Protein AF-A0A397SUX9-F1 (afdb_monomer_lite)

Secondary structure (DSSP, 8-state):
-------HHHHHHHHHHHS-HHHHHHHHHHHHHHHHHHHHHHHHHHHTS-HHHHGGGGHHHHHHHHHHHHHHHH--HHHHHHHHHHHTHHHHHHHHHHHHHHHHHHH-GGGTT--SS---HHHHHHHHHHHHHHHHHHHHHHHHHHHHHHTTSS-SSPPPSS---HHHHHHHHHHHTHHHHHHHHHHHHHHHHHHHHHHHHHHHHHT---GGGHHHHHHHHHHHHHHHHHHHHHHHHHTT-HHHHHHHHHHHHHHHHHHHHHHHHHHHTTT--HHHHHHH-HHHHHHHHHHHHHHHHHHHHHHHHHHHHHTTTS-HHHHHHHSPPPTTT--TTTTTSSTT------

Radius of gyration: 22.68 Å; chains: 1; bounding box: 61×55×62 Å

Organism: NCBI:txid658196

Structure (mmCIF, N/CA/C/O backbone):
data_AF-A0A397SUX9-F1
#
_entry.id   AF-A0A397SUX9-F1
#
loop_
_atom_site.group_PDB
_atom_site.id
_atom_site.type_symbol
_atom_site.label_atom_id
_atom_site.label_alt_id
_atom_site.label_comp_id
_atom_site.label_asym_id
_atom_site.label_entity_id
_atom_site.label_seq_id
_atom_site.pdbx_PDB_ins_code
_atom_site.Cartn_x
_atom_site.Cartn_y
_atom_site.Cartn_z
_atom_site.occupancy
_atom_site.B_iso_or_equiv
_atom_site.auth_seq_id
_atom_site.auth_comp_id
_atom_site.auth_asym_id
_atom_site.auth_atom_id
_atom_site.pdbx_PDB_model_num
ATOM 1 N N . MET A 1 1 ? -22.118 34.298 20.327 1.00 35.84 1 MET A N 1
ATOM 2 C CA . MET A 1 1 ? -21.961 33.208 19.342 1.00 35.84 1 MET A CA 1
ATOM 3 C C . MET A 1 1 ? -21.107 33.748 18.214 1.00 35.84 1 MET A C 1
ATOM 5 O O . MET A 1 1 ? -21.634 34.363 17.296 1.00 35.84 1 MET A O 1
ATOM 9 N N . GLU A 1 2 ? -19.789 33.632 18.345 1.00 35.25 2 GLU A N 1
ATOM 10 C CA . GLU A 1 2 ? -18.873 33.953 17.250 1.00 35.25 2 GLU A CA 1
ATOM 11 C C . GLU A 1 2 ? -18.998 32.867 16.181 1.00 35.25 2 GLU A C 1
ATOM 13 O O . GLU A 1 2 ? -18.925 31.678 16.489 1.00 35.25 2 GLU A O 1
ATOM 18 N N . LYS A 1 3 ? -19.224 33.283 14.932 1.00 40.09 3 LYS A N 1
ATOM 19 C CA . LYS A 1 3 ? -19.007 32.434 13.761 1.00 40.09 3 LYS A CA 1
ATOM 20 C C . LYS A 1 3 ? -17.517 32.107 13.734 1.00 40.09 3 LYS A C 1
ATOM 22 O O . LYS A 1 3 ? -16.714 32.957 13.356 1.00 40.09 3 LYS A O 1
ATOM 27 N N . GLU A 1 4 ? -17.152 30.905 14.165 1.00 46.59 4 GLU A N 1
ATOM 28 C CA . GLU A 1 4 ? -15.834 30.349 13.884 1.00 46.59 4 GLU A CA 1
ATOM 29 C C . GLU A 1 4 ? -15.676 30.366 12.358 1.00 46.59 4 GLU A C 1
ATOM 31 O O . GLU A 1 4 ? -16.455 29.755 11.630 1.00 46.59 4 GLU A O 1
ATOM 36 N N . ASN A 1 5 ? -14.744 31.176 11.858 1.00 44.12 5 ASN A N 1
ATOM 37 C CA . ASN A 1 5 ? -14.409 31.189 10.442 1.00 44.12 5 ASN A CA 1
ATOM 38 C C . ASN A 1 5 ? -13.932 29.778 10.072 1.00 44.12 5 ASN A C 1
ATOM 40 O O . ASN A 1 5 ? -12.825 29.389 10.459 1.00 44.12 5 ASN A O 1
ATOM 44 N N . ASP A 1 6 ? -14.743 29.053 9.296 1.00 53.47 6 ASP A N 1
ATOM 45 C CA . ASP A 1 6 ? -14.470 27.749 8.665 1.00 53.47 6 ASP A CA 1
ATOM 46 C C . ASP A 1 6 ? -13.355 27.839 7.596 1.00 53.47 6 ASP A C 1
ATOM 48 O O . ASP A 1 6 ? -13.426 27.282 6.503 1.00 53.47 6 ASP A O 1
ATOM 52 N N . SER A 1 7 ? -12.299 28.597 7.877 1.00 64.50 7 SER A N 1
ATOM 53 C CA . SER A 1 7 ? -11.089 28.636 7.071 1.00 64.50 7 SER A CA 1
ATOM 54 C C . SER A 1 7 ? -10.284 27.363 7.329 1.00 64.50 7 SER A C 1
ATOM 56 O O . SER A 1 7 ? -10.051 26.986 8.479 1.00 64.50 7 SER A O 1
ATOM 58 N N . PHE A 1 8 ? -9.773 26.734 6.268 1.00 56.31 8 PHE A N 1
ATOM 59 C CA . PHE A 1 8 ? -8.837 25.604 6.353 1.00 56.31 8 PHE A CA 1
ATOM 60 C C . PHE A 1 8 ? -7.666 25.887 7.315 1.00 56.31 8 PHE A C 1
ATOM 62 O O . PHE A 1 8 ? -7.200 25.006 8.036 1.00 56.31 8 PHE A O 1
ATOM 69 N N . GLN A 1 9 ? -7.242 27.151 7.396 1.00 66.75 9 GLN A N 1
ATOM 70 C CA . GLN A 1 9 ? -6.183 27.610 8.288 1.00 66.75 9 GLN A CA 1
ATOM 71 C C . GLN A 1 9 ? -6.599 27.587 9.770 1.00 66.75 9 GLN A C 1
ATOM 73 O O . GLN A 1 9 ? -5.777 27.272 10.629 1.00 66.75 9 GLN A O 1
ATOM 78 N N . SER A 1 10 ? -7.869 27.877 10.073 1.00 59.84 10 SER A N 1
ATOM 79 C CA . SER A 1 10 ? -8.455 27.763 11.419 1.00 59.84 10 SER A CA 1
ATOM 80 C C . SER A 1 10 ? -8.500 26.301 11.872 1.00 59.84 10 SER A C 1
ATOM 82 O O . SER A 1 10 ? -7.994 25.957 12.943 1.00 59.84 10 SER A O 1
ATOM 84 N N . ILE A 1 11 ? -8.990 25.417 10.997 1.00 65.62 11 ILE A N 1
ATOM 85 C CA . ILE A 1 11 ? -9.083 23.971 11.244 1.00 65.62 11 ILE A CA 1
ATOM 86 C C . ILE A 1 11 ? -7.690 23.373 11.471 1.00 65.62 11 ILE A C 1
ATOM 88 O O . ILE A 1 11 ? -7.470 22.662 12.454 1.00 65.62 11 ILE A O 1
ATOM 92 N N . PHE A 1 12 ? -6.721 23.708 10.613 1.00 64.56 12 PHE A N 1
ATOM 93 C CA . PHE A 1 12 ? -5.348 23.223 10.746 1.00 64.56 12 PHE A CA 1
ATOM 94 C C . PHE A 1 12 ? -4.681 23.731 12.028 1.00 64.56 12 PHE A C 1
ATOM 96 O O . PHE A 1 12 ? -4.015 22.964 12.722 1.00 64.56 12 PHE A O 1
ATOM 103 N N . ARG A 1 13 ? -4.889 25.003 12.395 1.00 69.00 13 ARG A N 1
ATOM 104 C CA . ARG A 1 13 ? -4.342 25.586 13.629 1.00 69.00 13 ARG A CA 1
ATOM 105 C C . ARG A 1 13 ? -4.954 24.943 14.878 1.00 69.00 13 ARG A C 1
ATOM 107 O O . ARG A 1 13 ? -4.223 24.645 15.820 1.00 69.00 13 ARG A O 1
ATOM 114 N N . SER A 1 14 ? -6.258 24.667 14.868 1.00 69.56 14 SER A N 1
ATOM 115 C CA . SER A 1 14 ? -6.950 23.946 15.943 1.00 69.56 14 SER A CA 1
ATOM 116 C C . SER A 1 14 ? -6.428 22.511 16.091 1.00 69.56 14 SER A C 1
ATOM 118 O O . SER A 1 14 ? -6.065 22.099 17.193 1.00 69.56 14 SER A O 1
ATOM 120 N N . TYR A 1 15 ? -6.279 21.775 14.984 1.00 69.69 15 TYR A N 1
ATOM 121 C CA . TYR A 1 15 ? -5.701 20.427 14.986 1.00 69.69 15 TYR A CA 1
ATOM 122 C C . TYR A 1 15 ? -4.240 20.422 15.464 1.00 69.69 15 TYR A C 1
ATOM 124 O O . TYR A 1 15 ? -3.879 19.665 16.364 1.00 69.69 15 TYR A O 1
ATOM 132 N N . HIS A 1 16 ? -3.409 21.326 14.937 1.00 75.44 16 HIS A N 1
ATOM 133 C CA . HIS A 1 16 ? -2.002 21.463 15.314 1.00 75.44 16 HIS A CA 1
ATOM 134 C C . HIS A 1 16 ? -1.825 21.783 16.807 1.00 75.44 16 HIS A C 1
ATOM 136 O O . HIS A 1 16 ? -0.871 21.327 17.436 1.00 75.44 16 HIS A O 1
ATOM 142 N N . ASN A 1 17 ? -2.737 22.546 17.407 1.00 74.25 17 ASN A N 1
ATOM 143 C CA . ASN A 1 17 ? -2.676 22.854 18.834 1.00 74.25 17 ASN A CA 1
ATOM 144 C C . ASN A 1 17 ? -3.090 21.673 19.729 1.00 74.25 17 ASN A C 1
ATOM 146 O O . ASN A 1 17 ? -2.695 21.651 20.892 1.00 74.25 17 ASN A O 1
ATOM 150 N N . ARG A 1 18 ? -3.828 20.685 19.201 1.00 76.12 18 ARG A N 1
ATOM 151 C CA . ARG A 1 18 ? -4.273 19.489 19.942 1.00 76.12 18 ARG A CA 1
ATOM 152 C C . ARG A 1 18 ? -3.245 18.356 19.975 1.00 76.12 18 ARG A C 1
ATOM 154 O O . ARG A 1 18 ? -3.245 17.583 20.926 1.00 76.12 18 ARG A O 1
ATOM 161 N N . ILE A 1 19 ? -2.390 18.244 18.960 1.00 80.75 19 ILE A N 1
ATOM 162 C CA . ILE A 1 19 ? -1.431 17.136 18.831 1.00 80.75 19 ILE A CA 1
ATOM 163 C C . ILE A 1 19 ? -0.140 17.362 19.635 1.00 80.75 19 ILE A C 1
ATOM 165 O O . ILE A 1 19 ? 0.359 18.486 19.773 1.00 80.75 19 ILE A O 1
ATOM 169 N N . SER A 1 20 ? 0.430 16.273 20.153 1.00 84.50 20 SER A N 1
ATOM 170 C CA . SER A 1 20 ? 1.686 16.280 20.908 1.00 84.50 20 SER A CA 1
ATOM 171 C C . SER A 1 20 ? 2.888 16.658 20.035 1.00 84.50 20 SER A C 1
ATOM 173 O O . SER A 1 20 ? 2.852 16.602 18.806 1.00 84.50 20 SER A O 1
ATOM 175 N N . ILE A 1 21 ? 4.008 17.021 20.669 1.00 86.94 21 ILE A N 1
ATOM 176 C CA . ILE A 1 21 ? 5.250 17.378 19.959 1.00 86.94 21 ILE A CA 1
ATOM 177 C C . ILE A 1 21 ? 5.733 16.231 19.054 1.00 86.94 21 ILE A C 1
ATOM 179 O O . ILE A 1 21 ? 6.185 16.479 17.941 1.00 86.94 21 ILE A O 1
ATOM 183 N N . ILE A 1 22 ? 5.602 14.979 19.501 1.00 86.56 22 ILE A N 1
ATOM 184 C CA . ILE A 1 22 ? 6.015 13.802 18.720 1.00 86.56 22 ILE A CA 1
ATOM 185 C C . ILE A 1 22 ? 5.134 13.652 17.474 1.00 86.56 22 ILE A C 1
ATOM 187 O O . ILE A 1 22 ? 5.644 13.402 16.386 1.00 86.56 22 ILE A O 1
ATOM 191 N N . GLU A 1 23 ? 3.826 13.867 17.607 1.00 87.00 23 GLU A N 1
ATOM 192 C CA . GLU A 1 23 ? 2.893 13.829 16.477 1.00 87.00 23 GLU A CA 1
ATOM 193 C C . GLU A 1 23 ? 3.129 14.974 15.492 1.00 87.00 23 GLU A C 1
ATOM 195 O O . GLU A 1 23 ? 3.010 14.766 14.289 1.00 87.00 23 GLU A O 1
ATOM 200 N N . LYS A 1 24 ? 3.530 16.160 15.971 1.00 89.38 24 LYS A N 1
ATOM 201 C CA . LYS A 1 24 ? 3.949 17.271 15.101 1.00 89.38 24 LYS A CA 1
ATOM 202 C C . LYS A 1 24 ? 5.164 16.888 14.272 1.00 89.38 24 LYS A C 1
ATOM 204 O O . LYS A 1 24 ? 5.148 17.074 13.062 1.00 89.38 24 LYS A O 1
ATOM 209 N N . ILE A 1 25 ? 6.194 16.327 14.909 1.00 90.81 25 ILE A N 1
ATOM 210 C CA . ILE A 1 25 ? 7.395 15.846 14.213 1.00 90.81 25 ILE A CA 1
ATOM 211 C C . ILE A 1 25 ? 7.009 14.806 13.154 1.00 90.81 25 ILE A C 1
ATOM 213 O O . ILE A 1 25 ? 7.478 14.893 12.021 1.00 90.81 25 ILE A O 1
ATOM 217 N N . PHE A 1 26 ? 6.113 13.872 13.490 1.00 92.19 26 PHE A N 1
ATOM 218 C CA . PHE A 1 26 ? 5.627 12.873 12.539 1.00 92.19 26 PHE A CA 1
ATOM 219 C C . PHE A 1 26 ? 4.881 13.519 11.362 1.00 92.19 26 PHE A C 1
ATOM 221 O O . PHE A 1 26 ? 5.177 13.219 10.208 1.00 92.19 26 PHE A O 1
ATOM 228 N N . LEU A 1 27 ? 3.963 14.446 11.636 1.00 90.62 27 LEU A N 1
ATOM 229 C CA . LEU A 1 27 ? 3.184 15.143 10.615 1.00 90.62 27 LEU A CA 1
ATOM 230 C C . LEU A 1 27 ? 4.076 15.948 9.664 1.00 90.62 27 LEU A C 1
ATOM 232 O O . LEU A 1 27 ? 3.901 15.868 8.452 1.00 90.62 27 LEU A O 1
ATOM 236 N N . TYR A 1 28 ? 5.050 16.695 10.188 1.00 91.44 28 TYR A N 1
ATOM 237 C CA . TYR A 1 28 ? 5.979 17.455 9.352 1.00 91.44 28 TYR A CA 1
ATOM 238 C C . TYR A 1 28 ? 6.858 16.537 8.505 1.00 91.44 28 TYR A C 1
ATOM 240 O O . TYR A 1 28 ? 7.024 16.801 7.319 1.00 91.44 28 TYR A O 1
ATOM 248 N N . ALA A 1 29 ? 7.368 15.440 9.073 1.00 92.81 29 ALA A N 1
ATOM 249 C CA . ALA A 1 29 ? 8.128 14.456 8.309 1.00 92.81 29 ALA A CA 1
ATOM 250 C C . ALA A 1 29 ? 7.287 13.835 7.182 1.00 92.81 29 ALA A C 1
ATOM 252 O O . ALA A 1 29 ? 7.774 13.695 6.070 1.00 92.81 29 ALA A O 1
ATOM 253 N N . PHE A 1 30 ? 6.019 13.516 7.441 1.00 92.69 30 PHE A N 1
ATOM 254 C CA . PHE A 1 30 ? 5.073 13.036 6.430 1.00 92.69 30 PHE A CA 1
ATOM 255 C C . PHE A 1 30 ? 4.805 14.054 5.313 1.00 92.69 30 PHE A C 1
ATOM 257 O O . PHE A 1 30 ? 4.864 13.718 4.135 1.00 92.69 30 PHE A O 1
ATOM 264 N N . LEU A 1 31 ? 4.574 15.323 5.654 1.00 91.44 31 LEU A N 1
ATOM 265 C CA . LEU A 1 31 ? 4.368 16.367 4.646 1.00 91.44 31 LEU A CA 1
ATOM 266 C C . LEU A 1 31 ? 5.624 16.601 3.793 1.00 91.44 31 LEU A C 1
ATOM 268 O O . LEU A 1 31 ? 5.519 16.760 2.578 1.00 91.44 31 LEU A O 1
ATOM 272 N N . ILE A 1 32 ? 6.804 16.602 4.421 1.00 92.38 32 ILE A N 1
ATOM 273 C CA . ILE A 1 32 ? 8.089 16.719 3.721 1.00 92.38 32 ILE A CA 1
ATOM 274 C C . ILE A 1 32 ? 8.286 15.529 2.782 1.00 92.38 32 ILE A C 1
ATOM 276 O O . ILE A 1 32 ? 8.635 15.735 1.622 1.00 92.38 32 ILE A O 1
ATOM 280 N N . GLU A 1 33 ? 8.037 14.308 3.259 1.00 92.31 33 GLU A N 1
ATOM 281 C CA . GLU A 1 33 ? 8.134 13.092 2.454 1.00 92.31 33 GLU A CA 1
ATOM 282 C C . GLU A 1 33 ? 7.256 13.175 1.215 1.00 92.31 33 GLU A C 1
ATOM 284 O O . GLU A 1 33 ? 7.783 13.027 0.124 1.00 92.31 33 GLU A O 1
ATOM 289 N N . ILE A 1 34 ? 5.967 13.497 1.344 1.00 91.00 34 ILE A N 1
ATOM 290 C CA . ILE A 1 34 ? 5.062 13.574 0.188 1.00 91.00 34 ILE A CA 1
ATOM 291 C C . ILE A 1 34 ? 5.525 14.610 -0.831 1.00 91.00 34 ILE A C 1
ATOM 293 O O . ILE A 1 34 ? 5.524 14.330 -2.029 1.00 91.00 34 ILE A O 1
ATOM 297 N N . ILE A 1 35 ? 5.912 15.807 -0.381 1.00 91.50 35 ILE A N 1
ATOM 298 C CA . ILE A 1 35 ? 6.332 16.883 -1.286 1.00 91.50 35 ILE A CA 1
ATOM 299 C C . ILE A 1 35 ? 7.613 16.482 -2.017 1.00 91.50 35 ILE A C 1
ATOM 301 O O . ILE A 1 35 ? 7.695 16.590 -3.240 1.00 91.50 35 ILE A O 1
ATOM 305 N N . VAL A 1 36 ? 8.613 16.002 -1.278 1.00 91.44 36 VAL A N 1
ATOM 306 C CA . VAL A 1 36 ? 9.900 15.619 -1.862 1.00 91.44 36 VAL A CA 1
ATOM 307 C C . VAL A 1 36 ? 9.747 14.369 -2.727 1.00 91.44 36 VAL A C 1
ATOM 309 O O . VAL A 1 36 ? 10.283 14.343 -3.830 1.00 91.44 36 VAL A O 1
ATOM 312 N N . TYR A 1 37 ? 8.963 13.379 -2.298 1.00 89.94 37 TYR A N 1
ATOM 313 C CA . TYR A 1 37 ? 8.632 12.194 -3.084 1.00 89.94 37 TYR A CA 1
ATOM 314 C C . TYR A 1 37 ? 7.952 12.581 -4.395 1.00 89.94 37 TYR A C 1
ATOM 316 O O . TYR A 1 37 ? 8.391 12.130 -5.446 1.00 89.94 37 TYR A O 1
ATOM 324 N N . ALA A 1 38 ? 6.963 13.478 -4.375 1.00 90.69 38 ALA A N 1
ATOM 325 C CA . ALA A 1 38 ? 6.304 13.956 -5.588 1.00 90.69 38 ALA A CA 1
ATOM 326 C C . ALA A 1 38 ? 7.289 14.635 -6.555 1.00 90.69 38 ALA A C 1
ATOM 328 O O . ALA A 1 38 ? 7.273 14.345 -7.750 1.00 90.69 38 ALA A O 1
ATOM 329 N N . ILE A 1 39 ? 8.173 15.501 -6.046 1.00 91.06 39 ILE A N 1
ATOM 330 C CA . ILE A 1 39 ? 9.181 16.202 -6.859 1.00 91.06 39 ILE A CA 1
ATOM 331 C C . ILE A 1 39 ? 10.195 15.214 -7.447 1.00 91.06 39 ILE A C 1
ATOM 333 O O . ILE A 1 39 ? 10.464 15.245 -8.649 1.00 91.06 39 ILE A O 1
ATOM 337 N N . LEU A 1 40 ? 10.752 14.327 -6.620 1.00 90.38 40 LEU A N 1
ATOM 338 C CA . LEU A 1 40 ? 11.739 13.337 -7.047 1.00 90.38 40 LEU A CA 1
ATOM 339 C C . LEU A 1 40 ? 11.137 12.323 -8.014 1.00 90.38 40 LEU A C 1
ATOM 341 O O . LEU A 1 40 ? 11.781 11.952 -8.992 1.00 90.38 40 LEU A O 1
ATOM 345 N N . PHE A 1 41 ? 9.897 11.904 -7.776 1.00 88.94 41 PHE A N 1
ATOM 346 C CA . PHE A 1 41 ? 9.186 10.997 -8.659 1.00 88.94 41 PHE A CA 1
ATOM 347 C C . PHE A 1 41 ? 8.859 11.671 -9.993 1.00 88.94 41 PHE A C 1
ATOM 349 O O . PHE A 1 41 ? 9.065 11.066 -11.039 1.00 88.94 41 PHE A O 1
ATOM 356 N N . LEU A 1 42 ? 8.466 12.949 -10.001 1.00 90.00 42 LEU A N 1
ATOM 357 C CA . LEU A 1 42 ? 8.298 13.714 -11.238 1.00 90.00 42 LEU A CA 1
ATOM 358 C C . LEU A 1 42 ? 9.617 13.819 -12.020 1.00 90.00 42 LEU A C 1
ATOM 360 O O . LEU A 1 42 ? 9.634 13.562 -13.223 1.00 90.00 42 LEU A O 1
ATOM 364 N N . ALA A 1 43 ? 10.725 14.138 -11.345 1.00 87.69 43 ALA A N 1
ATOM 365 C CA . ALA A 1 43 ? 12.050 14.188 -11.963 1.00 87.69 43 ALA A CA 1
ATOM 366 C C . ALA A 1 43 ? 12.465 12.821 -12.533 1.00 87.69 43 ALA A C 1
ATOM 368 O O . ALA A 1 43 ? 12.940 12.740 -13.667 1.00 87.69 43 ALA A O 1
ATOM 369 N N . PHE A 1 44 ? 12.206 11.740 -11.791 1.00 86.94 44 PHE A N 1
ATOM 370 C CA . PHE A 1 44 ? 12.391 10.367 -12.253 1.00 86.94 44 PHE A CA 1
ATOM 371 C C . PHE A 1 44 ? 11.568 10.088 -13.519 1.00 86.94 44 PHE A C 1
ATOM 373 O O . PHE A 1 44 ? 12.132 9.643 -14.518 1.00 86.94 44 PHE A O 1
ATOM 380 N N . LEU A 1 45 ? 10.274 10.424 -13.539 1.00 85.00 45 LEU A N 1
ATOM 381 C CA . LEU A 1 45 ? 9.409 10.235 -14.707 1.00 85.00 45 LEU A CA 1
ATOM 382 C C . LEU A 1 45 ? 9.888 11.044 -15.919 1.00 85.00 45 LEU A C 1
ATOM 384 O O . LEU A 1 45 ? 9.909 10.515 -17.030 1.00 85.00 45 LEU A O 1
ATOM 388 N N . VAL A 1 46 ? 10.318 12.294 -15.734 1.00 86.62 46 VAL A N 1
ATOM 389 C CA . VAL A 1 46 ? 10.894 13.115 -16.814 1.00 86.62 46 VAL A CA 1
ATOM 390 C C . VAL A 1 46 ? 12.183 12.486 -17.345 1.00 86.62 46 VAL A C 1
ATOM 392 O O . VAL A 1 46 ? 12.365 12.393 -18.559 1.00 86.62 46 VAL A O 1
ATOM 395 N N . SER A 1 47 ? 13.037 11.964 -16.457 1.00 84.75 47 SER A N 1
ATOM 396 C CA . SER A 1 47 ? 14.298 11.311 -16.834 1.00 84.75 47 SER A CA 1
ATOM 397 C C . SER A 1 47 ? 14.110 10.055 -17.694 1.00 84.75 47 SER A C 1
ATOM 399 O O . SER A 1 47 ? 15.039 9.651 -18.390 1.00 84.75 47 SER A O 1
ATOM 401 N N . THR A 1 48 ? 12.903 9.470 -17.717 1.00 79.69 48 THR A N 1
ATOM 402 C CA . THR A 1 48 ? 12.584 8.335 -18.599 1.00 79.69 48 THR A CA 1
ATOM 403 C C . THR A 1 48 ? 12.536 8.706 -20.083 1.00 79.69 48 THR A C 1
ATOM 405 O O . THR A 1 48 ? 12.550 7.813 -20.926 1.00 79.69 48 THR A O 1
ATOM 408 N N . GLY A 1 49 ? 12.408 9.996 -20.425 1.00 77.69 49 GLY A N 1
ATOM 409 C CA . GLY A 1 49 ? 12.198 10.458 -21.804 1.00 77.69 49 GLY A CA 1
ATOM 410 C C . GLY A 1 49 ? 10.821 10.111 -22.393 1.00 77.69 49 GLY A C 1
ATOM 411 O O . GLY A 1 49 ? 10.519 10.510 -23.513 1.00 77.69 49 GLY A O 1
ATOM 412 N N . LYS A 1 50 ? 9.963 9.405 -21.642 1.00 75.62 50 LYS A N 1
ATOM 413 C CA . LYS A 1 50 ? 8.614 8.961 -22.040 1.00 75.62 50 LYS A CA 1
ATOM 414 C C . LYS A 1 50 ? 7.541 9.516 -21.097 1.00 75.62 50 LYS A C 1
ATOM 416 O O . LYS A 1 50 ? 6.590 8.828 -20.729 1.00 75.62 50 LYS A O 1
ATOM 421 N N . PHE A 1 51 ? 7.704 10.771 -20.674 1.00 78.56 51 PHE A N 1
ATOM 422 C CA . PHE A 1 51 ? 6.848 11.393 -19.659 1.00 78.56 51 PHE A CA 1
ATOM 423 C C . PHE A 1 51 ? 5.354 11.360 -20.017 1.00 78.56 51 PHE A C 1
ATOM 425 O O . PHE A 1 51 ? 4.536 11.087 -19.146 1.00 78.56 51 PHE A O 1
ATOM 432 N N . SER A 1 52 ? 4.997 11.573 -21.288 1.00 71.19 52 SER A N 1
ATOM 433 C CA . SER A 1 52 ? 3.603 11.556 -21.760 1.00 71.19 52 SER A CA 1
ATOM 434 C C . SER A 1 52 ? 2.883 10.229 -21.510 1.00 71.19 52 SER A C 1
ATOM 436 O O . SER A 1 52 ? 1.674 10.228 -21.309 1.00 71.19 52 SER A O 1
ATOM 438 N N . VAL A 1 53 ? 3.619 9.115 -21.500 1.00 67.00 53 VAL A N 1
ATOM 439 C CA . VAL A 1 53 ? 3.085 7.774 -21.221 1.00 67.00 53 VAL A CA 1
ATOM 440 C C . VAL A 1 53 ? 3.149 7.477 -19.723 1.00 67.00 53 VAL A C 1
ATOM 442 O O . VAL A 1 53 ? 2.216 6.927 -19.145 1.00 67.00 53 VAL A O 1
ATOM 445 N N . ASN A 1 54 ? 4.239 7.882 -19.070 1.00 72.69 54 ASN A N 1
ATOM 446 C CA . ASN A 1 54 ? 4.516 7.514 -17.685 1.00 72.69 54 ASN A CA 1
ATOM 447 C C . ASN A 1 54 ? 3.855 8.439 -16.648 1.00 72.69 54 ASN A C 1
ATOM 449 O O . ASN A 1 54 ? 3.879 8.124 -15.458 1.00 72.69 54 ASN A O 1
ATOM 453 N N . CYS A 1 55 ? 3.253 9.562 -17.056 1.00 77.06 55 CYS A N 1
ATOM 454 C CA . CYS A 1 55 ? 2.619 10.516 -16.141 1.00 77.06 55 CYS A CA 1
ATOM 455 C C . CYS A 1 55 ? 1.435 9.916 -15.368 1.00 77.06 55 CYS A C 1
ATOM 457 O O . CYS A 1 55 ? 1.169 10.346 -14.248 1.00 77.06 55 CYS A O 1
ATOM 459 N N . ILE A 1 56 ? 0.774 8.879 -15.901 1.00 71.62 56 ILE A N 1
ATOM 460 C CA . ILE A 1 56 ? -0.306 8.166 -15.203 1.00 71.62 56 ILE A CA 1
ATOM 461 C C . ILE A 1 56 ? 0.181 7.519 -13.895 1.00 71.62 56 ILE A C 1
ATOM 463 O O . ILE A 1 56 ? -0.575 7.415 -12.930 1.00 71.62 56 ILE A O 1
ATOM 467 N N . SER A 1 57 ? 1.472 7.183 -13.812 1.00 75.75 57 SER A N 1
ATOM 468 C CA . SER A 1 57 ? 2.105 6.648 -12.605 1.00 75.75 57 SER A CA 1
ATOM 469 C C . SER A 1 57 ? 2.120 7.645 -11.446 1.00 75.75 57 SER A C 1
ATOM 471 O O . SER A 1 57 ? 2.304 7.221 -10.310 1.00 75.75 57 SER A O 1
ATOM 473 N N . LEU A 1 58 ? 1.881 8.947 -11.677 1.00 78.88 58 LEU A N 1
ATOM 474 C CA . LEU A 1 58 ? 1.734 9.947 -10.606 1.00 78.88 58 LEU A CA 1
ATOM 475 C C . LEU A 1 58 ? 0.606 9.601 -9.625 1.00 78.88 58 LEU A C 1
ATOM 477 O O . LEU A 1 58 ? 0.660 10.023 -8.471 1.00 78.88 58 LEU A O 1
ATOM 481 N N . ILE A 1 59 ? -0.367 8.781 -10.039 1.00 77.38 59 ILE A N 1
ATOM 482 C CA . ILE A 1 59 ? -1.398 8.231 -9.150 1.00 77.38 59 ILE A CA 1
ATOM 483 C C . ILE A 1 59 ? -0.767 7.476 -7.967 1.00 77.38 59 ILE A C 1
ATOM 485 O O . ILE A 1 59 ? -1.328 7.502 -6.874 1.00 77.38 59 ILE A O 1
ATOM 489 N N . PHE A 1 60 ? 0.431 6.892 -8.118 1.00 76.06 60 PHE A N 1
ATOM 490 C CA . PHE A 1 60 ? 1.117 6.218 -7.014 1.00 76.06 60 PHE A CA 1
ATOM 491 C C . PHE A 1 60 ? 1.448 7.137 -5.836 1.00 76.06 60 PHE A C 1
ATOM 493 O O . PHE A 1 60 ? 1.450 6.673 -4.701 1.00 76.06 60 PHE A O 1
ATOM 500 N N . VAL A 1 61 ? 1.648 8.436 -6.073 1.00 80.75 61 VAL A N 1
ATOM 501 C CA . VAL A 1 61 ? 1.888 9.426 -5.008 1.00 80.75 61 VAL A CA 1
ATOM 502 C C . VAL A 1 61 ? 0.644 9.627 -4.136 1.00 80.75 61 VAL A C 1
ATOM 504 O O . VAL A 1 61 ? 0.752 9.958 -2.955 1.00 80.75 61 VAL A O 1
ATOM 507 N N . LEU A 1 62 ? -0.552 9.381 -4.683 1.00 81.25 62 LEU A N 1
ATOM 508 C CA . LEU A 1 62 ? -1.803 9.550 -3.949 1.00 81.25 62 LEU A CA 1
ATOM 509 C C . LEU A 1 62 ? -1.998 8.473 -2.876 1.00 81.25 62 LEU A C 1
ATOM 511 O O . LEU A 1 62 ? -2.609 8.770 -1.851 1.00 81.25 62 LEU A O 1
ATOM 515 N N . PHE A 1 63 ? -1.475 7.254 -3.056 1.00 81.12 63 PHE A N 1
ATOM 516 C CA . PHE A 1 63 ? -1.684 6.180 -2.076 1.00 81.12 63 PHE A CA 1
ATOM 517 C C . PHE A 1 63 ? -1.011 6.473 -0.724 1.00 81.12 63 PHE A C 1
ATOM 519 O O . PHE A 1 63 ? -1.734 6.476 0.276 1.00 81.12 63 PHE A O 1
ATOM 526 N N . PRO A 1 64 ? 0.294 6.817 -0.639 1.00 82.75 64 PRO A N 1
ATOM 527 C CA . PRO A 1 64 ? 0.906 7.241 0.623 1.00 82.75 64 PRO A CA 1
ATOM 528 C C . PRO A 1 64 ? 0.216 8.465 1.238 1.00 82.75 64 PRO A C 1
ATOM 530 O O . PRO A 1 64 ? 0.025 8.516 2.454 1.00 82.75 64 PRO A O 1
ATOM 533 N N . ALA A 1 65 ? -0.231 9.419 0.410 1.00 84.38 65 ALA A N 1
ATOM 534 C CA . ALA A 1 65 ? -0.913 10.626 0.875 1.00 84.38 65 ALA A CA 1
ATOM 535 C C . ALA A 1 65 ? -2.272 10.339 1.530 1.00 84.38 65 ALA A C 1
ATOM 537 O O . ALA A 1 65 ? -2.545 10.792 2.647 1.00 84.38 65 ALA A O 1
ATOM 538 N N . ILE A 1 66 ? -3.118 9.547 0.868 1.00 83.12 66 ILE A N 1
ATOM 539 C CA . ILE A 1 66 ? -4.405 9.113 1.422 1.00 83.12 66 ILE A CA 1
ATOM 540 C C . ILE A 1 66 ? -4.163 8.253 2.666 1.00 83.12 66 ILE A C 1
ATOM 542 O O . ILE A 1 66 ? -4.804 8.462 3.697 1.00 83.12 66 ILE A O 1
ATOM 546 N N . SER A 1 67 ? -3.197 7.336 2.599 1.00 83.62 67 SER A N 1
ATOM 547 C CA . SER A 1 67 ? -2.862 6.425 3.691 1.00 83.62 67 SER A CA 1
ATOM 548 C C . SER A 1 67 ? -2.437 7.160 4.963 1.00 83.62 67 SER A C 1
ATOM 550 O O . SER A 1 67 ? -2.984 6.911 6.043 1.00 83.62 67 SER A O 1
ATOM 552 N N . GLY A 1 68 ? -1.530 8.132 4.851 1.00 84.75 68 GLY A N 1
ATOM 553 C CA . GLY A 1 68 ? -1.110 8.925 6.002 1.00 84.75 68 GLY A CA 1
ATOM 554 C C . GLY A 1 68 ? -2.215 9.845 6.525 1.00 84.75 68 GLY A C 1
ATOM 555 O O . GLY A 1 68 ? -2.338 10.022 7.736 1.00 84.75 68 GLY A O 1
ATOM 556 N N . THR A 1 69 ? -3.101 10.346 5.656 1.00 82.69 69 THR A N 1
ATOM 557 C CA . THR A 1 69 ? -4.288 11.111 6.086 1.00 82.69 69 THR A CA 1
ATOM 558 C C . THR A 1 69 ? -5.211 10.261 6.964 1.00 82.69 69 THR A C 1
ATOM 560 O O . THR A 1 69 ? -5.633 10.701 8.035 1.00 82.69 69 THR A O 1
ATOM 563 N N . ILE A 1 70 ? -5.478 9.015 6.558 1.00 79.94 70 ILE A N 1
ATOM 564 C CA . ILE A 1 70 ? -6.277 8.059 7.340 1.00 79.94 70 ILE A CA 1
ATOM 565 C C . ILE A 1 70 ? -5.591 7.755 8.680 1.00 79.94 70 ILE A C 1
ATOM 567 O O . ILE A 1 70 ? -6.245 7.748 9.729 1.00 79.94 70 ILE A O 1
ATOM 571 N N . MET A 1 71 ? -4.270 7.551 8.669 1.00 86.12 71 MET A N 1
ATOM 572 C CA . MET A 1 71 ? -3.484 7.311 9.880 1.00 86.12 71 MET A CA 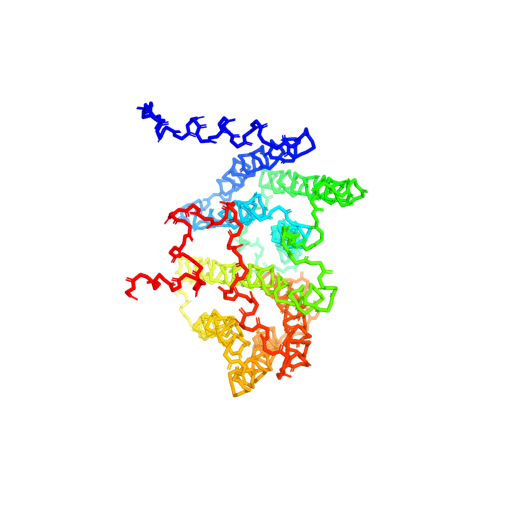1
ATOM 573 C C . MET A 1 71 ? -3.603 8.466 10.881 1.00 86.12 71 MET A C 1
ATOM 575 O O . MET A 1 71 ? -3.917 8.220 12.046 1.00 86.12 71 MET A O 1
ATOM 579 N N . PHE A 1 72 ? -3.402 9.712 10.446 1.00 82.25 72 PHE A N 1
ATOM 580 C CA . PHE A 1 72 ? -3.503 10.886 11.320 1.00 82.25 72 PHE A CA 1
ATOM 581 C C . PHE A 1 72 ? -4.936 11.203 11.757 1.00 82.25 72 PHE A C 1
ATOM 583 O O . PHE A 1 72 ? -5.116 11.828 12.797 1.00 82.25 72 PHE A O 1
ATOM 590 N N . SER A 1 73 ? -5.951 10.757 11.014 1.00 77.88 73 SER A N 1
ATOM 591 C CA . SER A 1 73 ? -7.351 10.885 11.431 1.00 77.88 73 SER A CA 1
ATOM 592 C C . SER A 1 73 ? -7.710 9.916 12.560 1.00 77.88 73 SER A C 1
ATOM 594 O O . SER A 1 73 ? -8.462 10.284 13.459 1.00 77.88 73 SER A O 1
ATOM 596 N N . SER A 1 74 ? -7.169 8.693 12.530 1.00 73.88 74 SER A N 1
ATOM 597 C CA . SER A 1 74 ? -7.505 7.648 13.508 1.00 73.88 74 SER A CA 1
ATOM 598 C C . SER A 1 74 ? -6.548 7.587 14.702 1.00 73.88 74 SER A C 1
ATOM 600 O O . SER A 1 74 ? -6.962 7.165 15.777 1.00 73.88 74 SER A O 1
ATOM 602 N N . GLN A 1 75 ? -5.278 7.978 14.527 1.00 81.25 75 GLN A N 1
ATOM 603 C CA . GLN A 1 75 ? -4.254 8.073 15.583 1.00 81.25 75 GLN A CA 1
ATOM 604 C C . GLN A 1 75 ? -4.119 6.803 16.441 1.00 81.25 75 GLN A C 1
ATOM 606 O O . GLN A 1 75 ? -4.022 6.856 17.664 1.00 81.25 75 GLN A O 1
ATOM 611 N N . THR A 1 76 ? -4.122 5.630 15.804 1.00 83.31 76 THR A N 1
ATOM 612 C CA . THR A 1 76 ? -3.888 4.340 16.477 1.00 83.31 76 THR A CA 1
ATOM 613 C C . THR A 1 76 ? -2.642 3.672 15.918 1.00 83.31 76 THR A C 1
ATOM 615 O O . THR A 1 76 ? -2.307 3.837 14.743 1.00 83.31 76 THR A O 1
ATOM 618 N N . ILE A 1 77 ? -1.973 2.861 16.741 1.00 87.00 77 ILE A N 1
ATOM 619 C CA . ILE A 1 77 ? -0.778 2.121 16.304 1.00 87.00 77 ILE A CA 1
ATOM 620 C C . ILE A 1 77 ? -1.088 1.208 15.116 1.00 87.00 77 ILE A C 1
ATOM 622 O O . ILE A 1 77 ? -0.288 1.129 14.190 1.00 87.00 77 ILE A O 1
ATOM 626 N N . LEU A 1 78 ? -2.265 0.577 15.092 1.00 82.62 78 LEU A N 1
ATOM 627 C CA . LEU A 1 78 ? -2.662 -0.302 13.992 1.00 82.62 78 LEU A CA 1
ATOM 628 C C . LEU A 1 78 ? -2.791 0.445 12.656 1.00 82.62 78 LEU A C 1
ATOM 630 O O . LEU A 1 78 ? -2.367 -0.076 11.628 1.00 82.62 78 LEU A O 1
ATOM 634 N N . HIS A 1 79 ? -3.313 1.676 12.660 1.00 82.62 79 HIS A N 1
ATOM 635 C CA . HIS A 1 79 ? -3.345 2.501 11.449 1.00 82.62 79 HIS A CA 1
ATOM 636 C C . HIS A 1 79 ? -1.948 2.983 11.040 1.00 82.62 79 HIS A C 1
ATOM 638 O O . HIS A 1 79 ? -1.673 3.078 9.848 1.00 82.62 79 HIS A O 1
ATOM 644 N N . GLY A 1 80 ? -1.053 3.222 12.004 1.00 86.69 80 GLY A N 1
ATOM 645 C CA . GLY A 1 80 ? 0.359 3.494 11.728 1.00 86.69 80 GLY A CA 1
ATOM 646 C C . GLY A 1 80 ? 1.077 2.321 11.057 1.00 86.69 80 GLY A C 1
ATOM 647 O O . GLY A 1 80 ? 1.795 2.512 10.081 1.00 86.69 80 GLY A O 1
ATOM 648 N N . LEU A 1 81 ? 0.833 1.093 11.521 1.00 86.25 81 LEU A N 1
ATOM 649 C CA . LEU A 1 81 ? 1.359 -0.119 10.883 1.00 86.25 81 LEU A CA 1
ATOM 650 C C . LEU A 1 81 ? 0.778 -0.327 9.477 1.00 86.25 81 LEU A C 1
ATOM 652 O O . LEU A 1 81 ? 1.513 -0.691 8.562 1.00 86.25 81 LEU A O 1
ATOM 656 N N . ALA A 1 82 ? -0.516 -0.055 9.284 1.00 83.12 82 ALA A N 1
ATOM 657 C CA . ALA A 1 82 ? -1.125 -0.088 7.956 1.00 83.12 82 ALA A CA 1
ATOM 658 C C . ALA A 1 82 ? -0.500 0.960 7.020 1.00 83.12 82 ALA A C 1
ATOM 660 O O . ALA A 1 82 ? -0.199 0.645 5.874 1.00 83.12 82 ALA A O 1
ATOM 661 N N . PHE A 1 83 ? -0.224 2.171 7.509 1.00 87.00 83 PHE A N 1
ATOM 662 C CA . PHE A 1 83 ? 0.506 3.179 6.740 1.00 87.00 83 PHE A CA 1
ATOM 663 C C . PHE A 1 83 ? 1.905 2.698 6.330 1.00 87.00 83 PHE A C 1
ATOM 665 O O . PHE A 1 83 ? 2.251 2.804 5.158 1.00 87.00 83 PHE A O 1
ATOM 672 N N . LEU A 1 84 ? 2.678 2.094 7.242 1.00 88.19 84 LEU A N 1
ATOM 673 C CA . LEU A 1 84 ? 3.986 1.515 6.898 1.00 88.19 84 LEU A CA 1
ATOM 674 C C . LEU A 1 84 ? 3.885 0.459 5.794 1.00 88.19 84 LEU A C 1
ATOM 676 O O . LEU A 1 84 ? 4.731 0.430 4.904 1.00 88.19 84 LEU A O 1
ATOM 680 N N . SER A 1 85 ? 2.848 -0.385 5.834 1.00 79.69 85 SER A N 1
ATOM 681 C CA . SER A 1 85 ? 2.639 -1.406 4.801 1.00 79.69 85 SER A CA 1
ATOM 682 C C . SER A 1 85 ? 2.376 -0.819 3.414 1.00 79.69 85 SER A C 1
ATOM 684 O O . SER A 1 85 ? 2.733 -1.451 2.435 1.00 79.69 85 SER A O 1
ATOM 686 N N . VAL A 1 86 ? 1.815 0.392 3.331 1.00 80.31 86 VAL A N 1
ATOM 687 C CA . VAL A 1 86 ? 1.587 1.107 2.064 1.00 80.31 86 VAL A CA 1
ATOM 688 C C . VAL A 1 86 ? 2.829 1.902 1.654 1.00 80.31 86 VAL A C 1
ATOM 690 O O . VAL A 1 86 ? 3.165 1.988 0.477 1.00 80.31 86 VAL A O 1
ATOM 693 N N . ASN A 1 87 ? 3.539 2.485 2.622 1.00 85.00 87 ASN A N 1
ATOM 694 C CA . ASN A 1 87 ? 4.718 3.312 2.366 1.00 85.00 87 ASN A CA 1
ATOM 695 C C . ASN A 1 87 ? 5.928 2.482 1.884 1.00 85.00 87 ASN A C 1
ATOM 697 O O . ASN A 1 87 ? 6.760 2.986 1.136 1.00 85.00 87 ASN A O 1
ATOM 701 N N . ILE A 1 88 ? 6.003 1.192 2.241 1.00 84.25 88 ILE A N 1
ATOM 702 C CA . ILE A 1 88 ? 7.067 0.292 1.766 1.00 84.25 88 ILE A CA 1
ATOM 703 C C . ILE A 1 88 ? 6.871 -0.170 0.313 1.00 84.25 88 ILE A C 1
ATOM 705 O O . ILE A 1 88 ? 7.840 -0.575 -0.334 1.00 84.25 88 ILE A O 1
ATOM 709 N N . ASP A 1 89 ? 5.652 -0.094 -0.230 1.00 77.69 89 ASP A N 1
ATOM 710 C CA . ASP A 1 89 ? 5.344 -0.613 -1.566 1.00 77.69 89 ASP A CA 1
ATOM 711 C C . ASP A 1 89 ? 6.216 0.033 -2.663 1.00 77.69 89 ASP A C 1
ATOM 713 O O . ASP A 1 89 ? 6.876 -0.708 -3.397 1.00 77.69 89 ASP A O 1
ATOM 717 N N . PRO A 1 90 ? 6.359 1.375 -2.758 1.00 81.19 90 PRO A N 1
ATOM 718 C CA . PRO A 1 90 ? 7.258 2.010 -3.725 1.00 81.19 90 PRO A CA 1
ATOM 719 C C . PRO A 1 90 ? 8.713 1.518 -3.669 1.00 81.19 90 PRO A C 1
ATOM 721 O O . PRO A 1 90 ? 9.389 1.500 -4.698 1.00 81.19 90 PRO A O 1
ATOM 724 N N . ILE A 1 91 ? 9.200 1.092 -2.497 1.00 85.81 91 ILE A N 1
ATOM 725 C CA . ILE A 1 91 ? 10.556 0.548 -2.323 1.00 85.81 91 ILE A CA 1
ATOM 726 C C . ILE A 1 91 ? 10.650 -0.834 -2.969 1.00 85.81 91 ILE A C 1
ATOM 728 O O . ILE A 1 91 ? 11.551 -1.072 -3.774 1.00 85.81 91 ILE A O 1
ATOM 732 N N . ILE A 1 92 ? 9.710 -1.732 -2.651 1.00 79.81 92 ILE A N 1
ATOM 733 C CA . ILE A 1 92 ? 9.663 -3.093 -3.213 1.00 79.81 92 ILE A CA 1
ATOM 734 C C . ILE A 1 92 ? 9.566 -3.020 -4.740 1.00 79.81 92 ILE A C 1
ATOM 736 O O . ILE A 1 92 ? 10.296 -3.718 -5.451 1.00 79.81 92 ILE A O 1
ATOM 740 N N . ILE A 1 93 ? 8.706 -2.128 -5.234 1.00 77.19 93 ILE A N 1
ATOM 741 C CA . ILE A 1 93 ? 8.510 -1.860 -6.657 1.00 77.19 93 ILE A CA 1
ATOM 742 C C . ILE A 1 93 ? 9.802 -1.339 -7.295 1.00 77.19 93 ILE A C 1
ATOM 744 O O . ILE A 1 93 ? 10.277 -1.906 -8.279 1.00 77.19 93 ILE A O 1
ATOM 748 N N . GLY A 1 94 ? 10.399 -0.293 -6.719 1.00 79.94 94 GLY A N 1
ATOM 749 C CA . GLY A 1 94 ? 11.602 0.341 -7.254 1.00 79.94 94 GLY A CA 1
ATOM 750 C C . GLY A 1 94 ? 12.795 -0.612 -7.331 1.00 79.94 94 GLY A C 1
ATOM 751 O O . GLY A 1 94 ? 13.436 -0.701 -8.376 1.00 79.94 94 GLY A O 1
ATOM 752 N N . VAL A 1 95 ? 13.063 -1.374 -6.263 1.00 83.12 95 VAL A N 1
ATOM 753 C CA . VAL A 1 95 ? 14.154 -2.366 -6.238 1.00 83.12 95 VAL A CA 1
ATOM 754 C C . VAL A 1 95 ? 13.929 -3.444 -7.289 1.00 83.12 95 VAL A C 1
ATOM 756 O O . VAL A 1 95 ? 14.842 -3.745 -8.059 1.00 83.12 95 VAL A O 1
ATOM 759 N N . SER A 1 96 ? 12.716 -4.000 -7.344 1.00 77.75 96 SER A N 1
ATOM 760 C CA . SER A 1 96 ? 12.387 -5.083 -8.272 1.00 77.75 96 SER A CA 1
ATOM 761 C C . SER A 1 96 ? 12.562 -4.641 -9.720 1.00 77.75 96 SER A C 1
ATOM 763 O O . SER A 1 96 ? 13.217 -5.348 -10.484 1.00 77.75 96 SER A O 1
ATOM 765 N N . LEU A 1 97 ? 12.051 -3.457 -10.081 1.00 77.38 97 LEU A N 1
ATOM 766 C CA . LEU A 1 97 ? 12.168 -2.895 -11.429 1.00 77.38 97 LEU A CA 1
ATOM 767 C C . LEU A 1 97 ? 13.625 -2.609 -11.814 1.00 77.38 97 LEU A C 1
ATOM 769 O O . LEU A 1 97 ? 14.055 -2.993 -12.899 1.00 77.38 97 LEU A O 1
ATOM 773 N N . LEU A 1 98 ? 14.400 -1.962 -10.935 1.00 80.69 98 LEU A N 1
ATOM 774 C CA . LEU A 1 98 ? 15.790 -1.602 -11.232 1.00 80.69 98 LEU A CA 1
ATOM 775 C C . LEU A 1 98 ? 16.690 -2.833 -11.370 1.00 80.69 98 LEU A C 1
ATOM 777 O O . LEU A 1 98 ? 17.505 -2.890 -12.291 1.00 80.69 98 LEU A O 1
ATOM 781 N N . TYR A 1 99 ? 16.535 -3.814 -10.477 1.00 83.00 99 TYR A N 1
ATOM 782 C CA . TYR A 1 99 ? 17.347 -5.029 -10.467 1.00 83.00 99 TYR A CA 1
ATOM 783 C C . TYR A 1 99 ? 17.090 -5.902 -11.701 1.00 83.00 99 TYR A C 1
ATOM 785 O O . TYR A 1 99 ? 18.016 -6.245 -12.434 1.00 83.00 99 TYR A O 1
ATOM 793 N N . THR A 1 100 ? 15.824 -6.231 -11.958 1.00 80.81 100 THR A N 1
ATOM 794 C CA . THR A 1 100 ? 15.444 -7.127 -13.064 1.00 80.81 100 THR A CA 1
ATOM 795 C C . THR A 1 100 ? 15.685 -6.511 -14.426 1.00 80.81 100 THR A C 1
ATOM 797 O O . THR A 1 100 ? 16.204 -7.188 -15.312 1.00 80.81 100 THR A O 1
ATOM 800 N N . GLN A 1 101 ? 15.365 -5.224 -14.598 1.00 77.56 101 GLN A N 1
ATOM 801 C CA . GLN A 1 101 ? 15.612 -4.560 -15.866 1.00 77.56 101 GLN A CA 1
ATOM 802 C C . GLN A 1 101 ? 17.104 -4.525 -16.166 1.00 77.56 101 GLN A C 1
ATOM 804 O O . GLN A 1 101 ? 17.486 -4.781 -17.304 1.00 77.56 101 GLN A O 1
ATOM 809 N N . ASN A 1 102 ? 17.943 -4.215 -15.172 1.00 81.94 102 ASN A N 1
ATOM 810 C CA . ASN A 1 102 ? 19.383 -4.194 -15.382 1.00 81.94 102 ASN A CA 1
ATOM 811 C C . ASN A 1 102 ? 19.871 -5.544 -15.923 1.00 81.94 102 ASN A C 1
ATOM 813 O O . ASN A 1 102 ? 20.514 -5.562 -16.967 1.00 81.94 102 ASN A O 1
ATOM 817 N N . ASN A 1 103 ? 19.464 -6.651 -15.289 1.00 84.62 103 ASN A N 1
ATOM 818 C CA . ASN A 1 103 ? 19.817 -8.005 -15.723 1.00 84.62 103 ASN A CA 1
ATOM 819 C C . ASN A 1 103 ? 19.304 -8.321 -17.134 1.00 84.62 103 ASN A C 1
ATOM 821 O O . ASN A 1 103 ? 20.072 -8.772 -17.982 1.00 84.62 103 ASN A O 1
ATOM 825 N N . ALA A 1 104 ? 18.017 -8.079 -17.404 1.00 80.81 104 ALA A N 1
ATOM 826 C CA . ALA A 1 104 ? 17.405 -8.370 -18.702 1.00 80.81 104 ALA A CA 1
ATOM 827 C C . ALA A 1 104 ? 18.103 -7.602 -19.825 1.00 80.81 104 ALA A C 1
ATOM 829 O O . ALA A 1 104 ? 18.483 -8.160 -20.847 1.00 80.81 104 ALA A O 1
ATOM 830 N N . CYS A 1 105 ? 18.348 -6.320 -19.593 1.00 79.25 105 CYS A N 1
ATOM 831 C CA . CYS A 1 105 ? 18.959 -5.441 -20.563 1.00 79.25 105 CYS A CA 1
ATOM 832 C C . CYS A 1 105 ? 20.465 -5.652 -20.758 1.00 79.25 105 CYS A C 1
ATOM 834 O O . CYS A 1 105 ? 21.009 -5.142 -21.742 1.00 79.25 105 CYS A O 1
ATOM 836 N N . SER A 1 106 ? 21.168 -6.284 -19.816 1.00 81.56 106 SER A N 1
ATOM 837 C CA . SER A 1 106 ? 22.595 -6.599 -19.950 1.00 81.56 106 SER A CA 1
ATOM 838 C C . SER A 1 106 ? 22.846 -7.997 -20.502 1.00 81.56 106 SER A C 1
ATOM 840 O O . SER A 1 106 ? 23.852 -8.204 -21.169 1.00 81.56 106 SER A O 1
ATOM 842 N N . GLU A 1 107 ? 21.966 -8.952 -20.198 1.00 84.31 107 GLU A N 1
ATOM 843 C CA . GLU A 1 107 ? 22.197 -10.373 -20.469 1.00 84.31 107 GLU A CA 1
ATOM 844 C C . GLU A 1 107 ? 21.350 -10.927 -21.625 1.00 84.31 107 GLU A C 1
ATOM 846 O O . GLU A 1 107 ? 21.684 -11.994 -22.136 1.00 84.31 107 GLU A O 1
ATOM 851 N N . ILE A 1 108 ? 20.283 -10.237 -22.055 1.00 80.38 108 ILE A N 1
ATOM 852 C CA . ILE A 1 108 ? 19.414 -10.677 -23.160 1.00 80.38 108 ILE A CA 1
ATOM 853 C C . ILE A 1 108 ? 19.662 -9.788 -24.393 1.00 80.38 108 ILE A C 1
ATOM 855 O O . ILE A 1 108 ? 19.179 -8.652 -24.429 1.00 80.38 108 ILE A O 1
ATOM 859 N N . PRO A 1 109 ? 20.369 -10.290 -25.426 1.00 72.31 109 PRO A N 1
ATOM 860 C CA . PRO A 1 109 ? 20.743 -9.503 -26.605 1.00 72.31 109 PRO A CA 1
ATOM 861 C C . PRO A 1 109 ? 19.540 -8.934 -27.368 1.00 72.31 109 PRO A C 1
ATOM 863 O O . PRO A 1 109 ? 19.582 -7.809 -27.851 1.00 72.31 109 PRO A O 1
ATOM 866 N N . GLU A 1 110 ? 18.437 -9.685 -27.427 1.00 69.12 110 GLU A N 1
ATOM 867 C CA . GLU A 1 110 ? 17.215 -9.323 -28.164 1.00 69.12 110 GLU A CA 1
ATOM 868 C C . GLU A 1 110 ? 16.470 -8.116 -27.567 1.00 69.12 110 GLU A C 1
ATOM 870 O O . GLU A 1 110 ? 15.707 -7.451 -28.262 1.00 69.12 110 GLU A O 1
ATOM 875 N N . ILE A 1 111 ? 16.683 -7.823 -26.278 1.00 69.50 111 ILE A N 1
ATOM 876 C CA . ILE A 1 111 ? 15.976 -6.769 -25.527 1.00 69.50 111 ILE A CA 1
ATOM 877 C C . ILE A 1 111 ? 16.926 -5.599 -25.211 1.00 69.50 111 ILE A C 1
ATOM 879 O O . ILE A 1 111 ? 16.518 -4.572 -24.668 1.00 69.50 111 ILE A O 1
ATOM 883 N N . GLN A 1 112 ? 18.203 -5.711 -25.589 1.00 63.72 112 GLN A N 1
ATOM 884 C CA . GLN A 1 112 ? 19.248 -4.743 -25.265 1.00 63.72 112 GLN A CA 1
ATOM 885 C C . GLN A 1 112 ? 18.956 -3.336 -25.819 1.00 63.72 112 GLN A C 1
ATOM 887 O O . GLN A 1 112 ? 19.257 -2.350 -25.138 1.00 63.72 112 GLN A O 1
ATOM 892 N N . ASP A 1 113 ? 18.293 -3.264 -26.978 1.00 60.22 113 ASP A N 1
ATOM 893 C CA . ASP A 1 113 ? 17.856 -2.024 -27.639 1.00 60.22 113 ASP A CA 1
ATOM 894 C C . ASP A 1 113 ? 16.414 -1.610 -27.275 1.00 60.22 113 ASP A C 1
ATOM 896 O O . ASP A 1 113 ? 15.977 -0.505 -27.596 1.00 60.22 113 ASP A O 1
ATOM 900 N N . ALA A 1 114 ? 15.672 -2.470 -26.568 1.00 64.12 114 ALA A N 1
ATOM 901 C CA . ALA A 1 114 ? 14.254 -2.300 -26.238 1.00 64.12 114 ALA A CA 1
ATOM 902 C C . ALA A 1 114 ? 13.988 -2.164 -24.725 1.00 64.12 114 ALA A C 1
ATOM 904 O O . ALA A 1 114 ? 12.879 -2.416 -24.253 1.00 64.12 114 ALA A O 1
ATOM 905 N N . CYS A 1 115 ? 14.994 -1.757 -23.948 1.00 71.69 115 CYS A N 1
ATOM 906 C CA . CYS A 1 115 ? 14.853 -1.546 -22.508 1.00 71.69 115 CYS A CA 1
ATOM 907 C C . CYS A 1 115 ? 13.700 -0.594 -22.161 1.00 71.69 115 CYS A C 1
ATOM 909 O O . CYS A 1 115 ? 13.574 0.494 -22.730 1.00 71.69 115 CYS A O 1
ATOM 911 N N . TYR A 1 116 ? 12.882 -0.991 -21.180 1.00 67.12 116 TYR A N 1
ATOM 912 C CA . TYR A 1 116 ? 11.717 -0.217 -20.743 1.00 67.12 116 TYR A CA 1
ATOM 913 C C . TYR A 1 116 ? 12.109 1.172 -20.220 1.00 67.12 116 TYR A C 1
ATOM 915 O O . TYR A 1 116 ? 11.516 2.170 -20.645 1.00 67.12 116 TYR A O 1
ATOM 923 N N . PHE A 1 117 ? 13.137 1.249 -19.366 1.00 73.19 117 PHE A N 1
ATOM 924 C CA . PHE A 1 117 ? 13.731 2.504 -18.902 1.00 73.19 117 PHE A CA 1
ATOM 925 C C . PHE A 1 117 ? 15.124 2.769 -19.499 1.00 73.19 117 PHE A C 1
ATOM 927 O O . PHE A 1 117 ? 15.854 1.821 -19.806 1.00 73.19 117 PHE A O 1
ATOM 934 N N . PRO A 1 118 ? 15.530 4.047 -19.623 1.00 75.00 118 PRO A N 1
ATOM 935 C CA . PRO A 1 118 ? 16.837 4.414 -20.157 1.00 75.00 118 PRO A CA 1
ATOM 936 C C . PRO A 1 118 ? 17.988 3.877 -19.303 1.00 75.00 118 PRO A C 1
ATOM 938 O O . PRO A 1 118 ? 17.914 3.874 -18.079 1.00 75.00 118 PRO A O 1
ATOM 941 N N . LYS A 1 119 ? 19.114 3.538 -19.941 1.00 76.12 119 LYS A N 1
ATOM 942 C CA . LYS A 1 119 ? 20.368 3.202 -19.240 1.00 76.12 119 LYS A CA 1
ATOM 943 C C . LYS A 1 119 ? 21.233 4.418 -18.893 1.00 76.12 119 LYS A C 1
ATOM 945 O O . LYS A 1 119 ? 22.416 4.279 -18.598 1.00 76.12 119 LYS A O 1
ATOM 950 N N . THR A 1 120 ? 20.684 5.625 -18.988 1.00 80.31 120 THR A N 1
ATOM 951 C CA . THR A 1 120 ? 21.466 6.842 -18.767 1.00 80.31 120 THR A CA 1
ATOM 952 C C . THR A 1 120 ? 21.854 6.967 -17.295 1.00 80.31 120 THR A C 1
ATOM 954 O O . THR A 1 120 ? 21.071 6.658 -16.395 1.00 80.31 120 THR A O 1
ATOM 957 N N . THR A 1 121 ? 23.055 7.486 -17.037 1.00 83.38 121 THR A N 1
ATOM 958 C CA . THR A 1 121 ? 23.527 7.772 -15.673 1.00 83.38 121 THR A CA 1
ATOM 959 C C . THR A 1 121 ? 22.555 8.682 -14.922 1.00 83.38 121 THR A C 1
ATOM 961 O O . THR A 1 121 ? 22.351 8.519 -13.722 1.00 83.38 121 THR A O 1
ATOM 964 N N . ILE A 1 122 ? 21.906 9.605 -15.639 1.00 84.62 122 ILE A N 1
ATOM 965 C CA . ILE A 1 122 ? 20.911 10.530 -15.088 1.00 84.62 122 ILE A CA 1
ATOM 966 C C . ILE A 1 122 ? 19.695 9.760 -14.551 1.00 84.62 122 ILE A C 1
ATOM 968 O O . ILE A 1 122 ? 19.306 9.982 -13.407 1.00 84.62 122 ILE A O 1
ATOM 972 N N . PHE A 1 123 ? 19.136 8.823 -15.330 1.00 84.31 123 PHE A N 1
ATOM 973 C CA . PHE A 1 123 ? 17.988 8.014 -14.907 1.00 84.31 123 PHE A CA 1
ATOM 974 C C . PHE A 1 123 ? 18.299 7.207 -13.640 1.00 84.31 123 PHE A C 1
ATOM 976 O O . PHE A 1 123 ? 17.578 7.308 -12.646 1.00 84.31 123 PHE A O 1
ATOM 983 N N . TYR A 1 124 ? 19.408 6.460 -13.638 1.00 83.06 124 TYR A N 1
ATOM 984 C CA . TYR A 1 124 ? 19.788 5.645 -12.482 1.00 83.06 124 TYR A CA 1
ATOM 985 C C . TYR A 1 124 ? 20.107 6.492 -11.247 1.00 83.06 124 TYR A C 1
ATOM 987 O O . TYR A 1 124 ? 19.744 6.100 -10.141 1.00 83.06 124 TYR A O 1
ATOM 995 N N . THR A 1 125 ? 20.712 7.673 -11.415 1.00 86.88 125 THR A N 1
ATOM 996 C CA . THR A 1 125 ? 20.948 8.603 -10.299 1.00 86.88 125 THR A CA 1
ATOM 997 C C . THR A 1 125 ? 19.635 9.018 -9.638 1.00 86.88 125 THR A C 1
ATOM 999 O O . THR A 1 125 ? 19.513 8.916 -8.418 1.00 86.88 125 THR A O 1
ATOM 1002 N N . PHE A 1 126 ? 18.630 9.429 -10.420 1.00 87.44 126 PHE A N 1
ATOM 1003 C CA . PHE A 1 126 ? 17.319 9.789 -9.870 1.00 87.44 126 PHE A CA 1
ATOM 1004 C C . PHE A 1 126 ? 16.606 8.595 -9.235 1.00 87.44 126 PHE A C 1
ATOM 1006 O O . PHE A 1 126 ? 16.013 8.744 -8.169 1.00 87.44 126 PHE A O 1
ATOM 1013 N N . ALA A 1 127 ? 16.693 7.413 -9.845 1.00 86.44 127 ALA A N 1
ATOM 1014 C CA . ALA A 1 127 ? 16.070 6.206 -9.316 1.00 86.44 127 ALA A CA 1
ATOM 1015 C C . ALA A 1 127 ? 16.670 5.787 -7.962 1.00 86.44 127 ALA A C 1
ATOM 1017 O O . ALA A 1 127 ? 15.937 5.511 -7.013 1.00 86.44 127 ALA A O 1
ATOM 1018 N N . VAL A 1 128 ? 18.002 5.791 -7.850 1.00 88.31 128 VAL A N 1
ATOM 1019 C CA . VAL A 1 128 ? 18.715 5.474 -6.604 1.00 88.31 128 VAL A CA 1
ATOM 1020 C C . VAL A 1 128 ? 18.444 6.530 -5.536 1.00 88.31 128 VAL A C 1
ATOM 1022 O O . VAL A 1 128 ? 18.206 6.177 -4.384 1.00 88.31 128 VAL A O 1
ATOM 1025 N N . LEU A 1 129 ? 18.432 7.814 -5.902 1.00 90.69 129 LEU A N 1
ATOM 1026 C CA . LEU A 1 129 ? 18.157 8.902 -4.966 1.00 90.69 129 LEU A CA 1
ATOM 1027 C C . LEU A 1 129 ? 16.720 8.841 -4.424 1.00 90.69 129 LEU A C 1
ATOM 1029 O O . LEU A 1 129 ? 16.515 8.998 -3.221 1.00 90.69 129 LEU A O 1
ATOM 1033 N N . LEU A 1 130 ? 15.741 8.543 -5.284 1.00 90.62 130 LEU A N 1
ATOM 1034 C CA . LEU A 1 130 ? 14.354 8.301 -4.887 1.00 90.62 130 LEU A CA 1
ATOM 1035 C C . LEU A 1 130 ? 14.247 7.109 -3.927 1.00 90.62 130 LEU A C 1
ATOM 1037 O O . LEU A 1 130 ? 13.605 7.211 -2.883 1.00 90.62 130 LEU A O 1
ATOM 1041 N N . LEU A 1 131 ? 14.900 5.990 -4.257 1.00 91.00 131 LEU A N 1
ATOM 1042 C CA . LEU A 1 131 ? 14.880 4.787 -3.429 1.00 91.00 131 LEU A CA 1
ATOM 1043 C C . LEU A 1 131 ? 15.520 5.032 -2.058 1.00 91.00 131 LEU A C 1
ATOM 1045 O O . LEU A 1 131 ? 14.958 4.651 -1.033 1.00 91.00 131 LEU A O 1
ATOM 1049 N N . PHE A 1 132 ? 16.674 5.700 -2.032 1.00 91.94 132 PHE A N 1
ATOM 1050 C CA . PHE A 1 132 ? 17.358 6.073 -0.799 1.00 91.94 132 PHE A CA 1
ATOM 1051 C C . PHE A 1 132 ? 16.466 6.944 0.093 1.00 91.94 132 PHE A C 1
ATOM 1053 O O . PHE A 1 132 ? 16.351 6.687 1.292 1.00 91.94 132 PHE A O 1
ATOM 1060 N N . PHE A 1 133 ? 15.796 7.935 -0.500 1.00 92.62 133 PHE A N 1
ATOM 1061 C CA . PHE A 1 133 ? 14.868 8.810 0.207 1.00 92.62 133 PHE A CA 1
ATOM 1062 C C . PHE A 1 133 ? 13.703 8.028 0.832 1.00 92.62 133 PHE A C 1
ATOM 1064 O O . PHE A 1 133 ? 13.440 8.169 2.026 1.00 92.62 133 PHE A O 1
ATOM 1071 N N . LEU A 1 134 ? 13.055 7.151 0.059 1.00 91.50 134 LEU A N 1
ATOM 1072 C CA . LEU A 1 134 ? 11.954 6.311 0.540 1.00 91.50 134 LEU A CA 1
ATOM 1073 C C . LEU A 1 134 ? 12.383 5.399 1.699 1.00 91.50 134 LEU A C 1
ATOM 1075 O O . LEU A 1 134 ? 11.686 5.308 2.711 1.00 91.50 134 LEU A O 1
ATOM 1079 N N . VAL A 1 135 ? 13.551 4.755 1.588 1.00 92.62 135 VAL A N 1
ATOM 1080 C CA . VAL A 1 135 ? 14.097 3.895 2.651 1.00 92.62 135 VAL A CA 1
ATOM 1081 C C . VAL A 1 135 ? 14.356 4.704 3.921 1.00 92.62 135 VAL A C 1
ATOM 1083 O O . VAL A 1 135 ? 13.965 4.276 5.008 1.00 92.62 135 VAL A O 1
ATOM 1086 N N . LEU A 1 136 ? 14.967 5.885 3.798 1.00 94.75 136 LEU A N 1
ATOM 1087 C CA . LEU A 1 136 ? 15.262 6.760 4.932 1.00 94.75 136 LEU A CA 1
ATOM 1088 C C . LEU A 1 136 ? 13.988 7.151 5.692 1.00 94.75 136 LEU A C 1
ATOM 1090 O O . LEU A 1 136 ? 13.948 7.036 6.921 1.00 94.75 136 LEU A O 1
ATOM 1094 N N . PHE A 1 137 ? 12.935 7.557 4.980 1.00 93.75 137 PHE A N 1
ATOM 1095 C CA . PHE A 1 137 ? 11.658 7.913 5.601 1.00 93.75 137 PHE A CA 1
ATOM 1096 C C . PHE A 1 137 ? 10.928 6.704 6.181 1.00 93.75 137 PHE A C 1
ATOM 1098 O O . PHE A 1 137 ? 10.408 6.792 7.291 1.00 93.75 137 PHE A O 1
ATOM 1105 N N . THR A 1 138 ? 10.976 5.548 5.518 1.00 92.38 138 THR A N 1
ATOM 1106 C CA . THR A 1 138 ? 10.406 4.306 6.060 1.00 92.38 138 THR A CA 1
ATOM 1107 C C . THR A 1 138 ? 11.065 3.926 7.387 1.00 92.38 138 THR A C 1
ATOM 1109 O O . THR A 1 138 ? 10.373 3.644 8.367 1.00 92.38 138 THR A O 1
ATOM 1112 N N . VAL A 1 139 ? 12.401 3.983 7.470 1.00 94.31 139 VAL A N 1
ATOM 1113 C CA . VAL A 1 139 ? 13.130 3.739 8.727 1.00 94.31 139 VAL A CA 1
ATOM 1114 C C . VAL A 1 139 ? 12.731 4.757 9.793 1.00 94.31 139 VAL A C 1
ATOM 1116 O O . VAL A 1 139 ? 12.449 4.379 10.933 1.00 94.31 139 VAL A O 1
ATOM 1119 N N . PHE A 1 140 ? 12.648 6.039 9.430 1.00 95.19 140 PHE A N 1
ATOM 1120 C CA . PHE A 1 140 ? 12.185 7.084 10.338 1.00 95.19 140 PHE A CA 1
ATOM 1121 C C . PHE A 1 140 ? 10.767 6.806 10.867 1.00 95.19 140 PHE A C 1
ATOM 1123 O O . PHE A 1 140 ? 10.532 6.925 12.072 1.00 95.19 140 PHE A O 1
ATOM 1130 N N . TYR A 1 141 ? 9.835 6.377 10.012 1.00 94.19 141 TYR A N 1
ATOM 1131 C CA . TYR A 1 141 ? 8.466 6.054 10.410 1.00 94.19 141 TYR A CA 1
ATOM 1132 C C . TYR A 1 141 ? 8.387 4.838 11.330 1.00 94.19 141 TYR A C 1
ATOM 1134 O O . TYR A 1 141 ? 7.652 4.865 12.317 1.00 94.19 141 TYR A O 1
ATOM 1142 N N . CYS A 1 142 ? 9.188 3.802 11.083 1.00 94.50 142 CYS A N 1
ATOM 1143 C CA . CYS A 1 142 ? 9.313 2.675 12.005 1.00 94.50 142 CYS A CA 1
ATOM 1144 C C . CYS A 1 142 ? 9.773 3.141 13.395 1.00 94.50 142 CYS A C 1
ATOM 1146 O O . CYS A 1 142 ? 9.189 2.758 14.412 1.00 94.50 142 CYS A O 1
ATOM 1148 N N . ILE A 1 143 ? 10.783 4.016 13.445 1.00 94.88 143 ILE A N 1
ATOM 1149 C CA . ILE A 1 143 ? 11.313 4.563 14.698 1.00 94.88 143 ILE A CA 1
ATOM 1150 C C . ILE A 1 143 ? 10.255 5.415 15.408 1.00 94.88 143 ILE A C 1
ATOM 1152 O O . ILE A 1 143 ? 10.001 5.208 16.598 1.00 94.88 143 ILE A O 1
ATOM 1156 N N . ILE A 1 144 ? 9.610 6.357 14.714 1.00 93.69 144 ILE A N 1
ATOM 1157 C CA . ILE A 1 144 ? 8.650 7.267 15.350 1.00 93.69 144 ILE A CA 1
ATOM 1158 C C . ILE A 1 144 ? 7.406 6.525 15.839 1.00 93.69 144 ILE A C 1
ATOM 1160 O O . ILE A 1 144 ? 6.955 6.785 16.954 1.00 93.69 144 ILE A O 1
ATOM 1164 N N . LEU A 1 145 ? 6.905 5.543 15.082 1.00 93.06 145 LEU A N 1
ATOM 1165 C CA . LEU A 1 145 ? 5.783 4.705 15.507 1.00 93.06 145 LEU A CA 1
ATOM 1166 C C . LEU A 1 145 ? 6.140 3.865 16.730 1.00 93.06 145 LEU A C 1
ATOM 1168 O O . LEU A 1 145 ? 5.338 3.774 17.661 1.00 93.06 145 LEU A O 1
ATOM 1172 N N . TYR A 1 146 ? 7.359 3.325 16.788 1.00 93.19 146 TYR A N 1
ATOM 1173 C CA . TYR A 1 146 ? 7.850 2.654 17.987 1.00 93.19 146 TYR A CA 1
ATOM 1174 C C . TYR A 1 146 ? 7.885 3.600 19.197 1.00 93.19 146 TYR A C 1
ATOM 1176 O O . TYR A 1 146 ? 7.428 3.231 20.279 1.00 93.19 146 TYR A O 1
ATOM 1184 N N . TYR A 1 147 ? 8.358 4.840 19.033 1.00 92.81 147 TYR A N 1
ATOM 1185 C CA . TYR A 1 147 ? 8.348 5.833 20.113 1.00 92.81 147 TYR A CA 1
ATOM 1186 C C . TYR A 1 147 ? 6.932 6.219 20.554 1.00 92.81 147 TYR A C 1
ATOM 1188 O O . TYR A 1 147 ? 6.679 6.300 21.760 1.00 92.81 147 TYR A O 1
ATOM 1196 N N . ILE A 1 148 ? 6.014 6.430 19.608 1.00 90.69 148 ILE A N 1
ATOM 1197 C CA . ILE A 1 148 ? 4.597 6.717 19.865 1.00 90.69 148 ILE A CA 1
ATOM 1198 C C . ILE A 1 148 ? 3.967 5.567 20.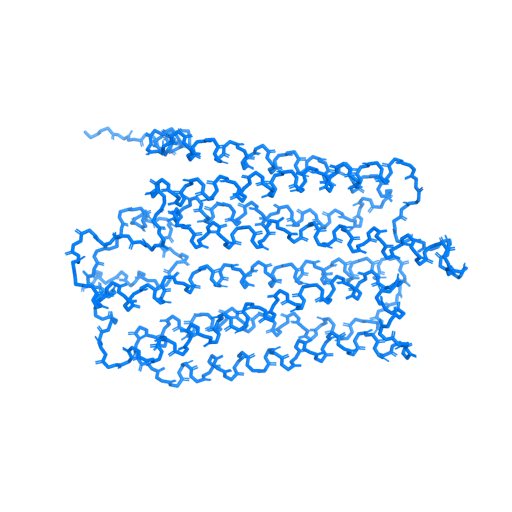660 1.00 90.69 148 ILE A C 1
ATOM 1200 O O . ILE A 1 148 ? 3.297 5.817 21.666 1.00 90.69 148 ILE A O 1
ATOM 1204 N N . TRP A 1 149 ? 4.231 4.316 20.268 1.00 90.38 149 TRP A N 1
ATOM 1205 C CA . TRP A 1 149 ? 3.749 3.128 20.971 1.00 90.38 149 TRP A CA 1
ATOM 1206 C C . TRP A 1 149 ? 4.341 3.015 22.377 1.00 90.38 149 TRP A C 1
ATOM 1208 O O . TRP A 1 149 ? 3.602 2.901 23.357 1.00 90.38 149 TRP A O 1
ATOM 1218 N N . LYS A 1 150 ? 5.670 3.127 22.499 1.00 91.31 150 LYS A N 1
ATOM 1219 C CA . LYS A 1 150 ? 6.394 3.030 23.774 1.00 91.31 150 LYS A CA 1
ATOM 1220 C C . LYS A 1 150 ? 5.939 4.090 24.774 1.00 91.31 150 LYS A C 1
ATOM 1222 O O . LYS A 1 150 ? 5.780 3.794 25.956 1.00 91.31 150 LYS A O 1
ATOM 1227 N N . ARG A 1 151 ? 5.709 5.323 24.312 1.00 88.75 151 ARG A N 1
ATOM 1228 C CA . ARG A 1 151 ? 5.206 6.430 25.142 1.00 88.75 151 ARG A CA 1
ATOM 1229 C C . ARG A 1 151 ? 3.686 6.429 25.307 1.00 88.75 151 ARG A C 1
ATOM 1231 O O . ARG A 1 151 ? 3.168 7.303 25.995 1.00 88.75 151 ARG A O 1
ATOM 1238 N N . ARG A 1 152 ? 2.980 5.454 24.718 1.00 85.75 152 ARG A N 1
ATOM 1239 C CA . ARG A 1 152 ? 1.514 5.321 24.751 1.00 85.75 152 ARG A CA 1
ATOM 1240 C C . ARG A 1 152 ? 0.789 6.592 24.289 1.00 85.75 152 ARG A C 1
ATOM 1242 O O . ARG A 1 152 ? -0.287 6.893 24.800 1.00 85.75 152 ARG A O 1
ATOM 1249 N N . VAL A 1 153 ? 1.393 7.327 23.349 1.00 84.88 153 VAL A N 1
ATOM 1250 C CA . VAL A 1 153 ? 0.814 8.549 22.763 1.00 84.88 153 VAL A CA 1
ATOM 1251 C C . VAL A 1 153 ? -0.402 8.166 21.933 1.00 84.88 153 VAL A C 1
ATOM 1253 O O . VAL A 1 153 ? -1.497 8.658 22.179 1.00 84.88 153 VAL A O 1
ATOM 1256 N N . TRP A 1 154 ? -0.224 7.214 21.015 1.00 83.31 154 TRP A N 1
ATOM 1257 C CA . TRP A 1 154 ? -1.339 6.567 20.333 1.00 83.31 154 TRP A CA 1
ATOM 1258 C C . TRP A 1 154 ? -1.683 5.269 21.036 1.00 83.31 154 TRP A C 1
ATOM 1260 O O . TRP A 1 154 ? -0.785 4.490 21.390 1.00 83.31 154 TRP A O 1
ATOM 1270 N N . PRO A 1 155 ? -2.973 4.995 21.245 1.00 78.44 155 PRO A N 1
ATOM 1271 C CA . PRO A 1 155 ? -3.359 3.735 21.815 1.00 78.44 155 PRO A CA 1
ATOM 1272 C C . PRO A 1 155 ? -3.284 2.637 20.739 1.00 78.44 155 PRO A C 1
ATOM 1274 O O . PRO A 1 155 ? -3.393 2.880 19.534 1.00 78.44 155 PRO A O 1
ATOM 1277 N N . LEU A 1 156 ? -3.084 1.395 21.185 1.00 72.94 156 LEU A N 1
ATOM 1278 C CA . LEU A 1 156 ? -3.146 0.230 20.296 1.00 72.94 156 LEU A CA 1
ATOM 1279 C C . LEU A 1 156 ? -4.558 0.066 19.705 1.00 72.94 156 LEU A C 1
ATOM 1281 O O . LEU A 1 156 ? -4.710 -0.315 18.551 1.00 72.94 156 LEU A O 1
ATOM 1285 N N . ARG A 1 157 ? -5.566 0.400 20.518 1.00 67.12 157 ARG A N 1
ATOM 1286 C CA . ARG A 1 157 ? -7.004 0.376 20.233 1.00 67.12 157 ARG A CA 1
ATOM 1287 C C . ARG A 1 157 ? -7.639 1.682 20.699 1.00 67.12 157 ARG A C 1
ATOM 1289 O O . ARG A 1 157 ? -7.163 2.264 21.671 1.00 67.12 157 ARG A O 1
ATOM 1296 N N . TYR A 1 158 ? -8.709 2.131 20.063 1.00 64.81 158 TYR A N 1
ATOM 1297 C CA . TYR A 1 158 ? -9.492 3.267 20.530 1.00 64.81 158 TYR A CA 1
ATOM 1298 C C . TYR A 1 158 ? -9.908 3.069 22.001 1.00 64.81 158 TYR A C 1
ATOM 1300 O O . TYR A 1 158 ? -10.275 1.966 22.418 1.00 64.81 158 TYR A O 1
ATOM 1308 N N . ARG A 1 159 ? -9.773 4.128 22.811 1.00 58.72 159 ARG A N 1
ATOM 1309 C CA . ARG A 1 159 ? -10.129 4.101 24.233 1.00 58.72 159 ARG A CA 1
ATOM 1310 C C . ARG 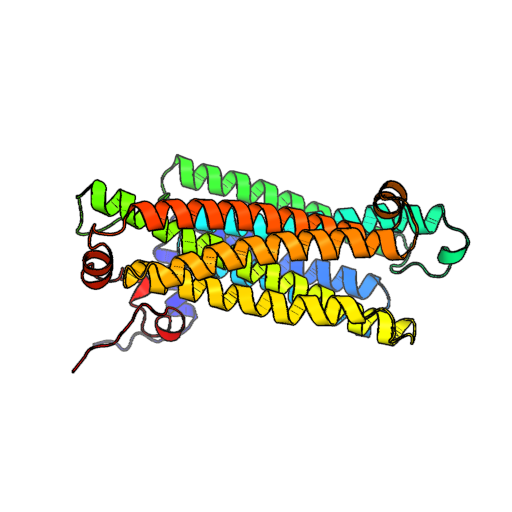A 1 159 ? -11.562 4.554 24.410 1.00 58.72 159 ARG A C 1
ATOM 1312 O O . ARG A 1 159 ? -11.907 5.679 24.065 1.00 58.72 159 ARG A O 1
ATOM 1319 N N . TYR A 1 160 ? -12.344 3.706 25.045 1.00 58.38 160 TYR A N 1
ATOM 1320 C CA . TYR A 1 160 ? -13.709 4.016 25.402 1.00 58.38 160 TYR A CA 1
ATOM 1321 C C . TYR A 1 160 ? -13.779 4.965 26.585 1.00 58.38 160 TYR A C 1
ATOM 1323 O O . TYR A 1 160 ? -13.182 4.730 27.633 1.00 58.38 160 TYR A O 1
ATOM 1331 N N . GLN A 1 161 ? -14.500 6.066 26.393 1.00 55.03 161 GLN A N 1
ATOM 1332 C CA . GLN A 1 161 ? -14.640 7.105 27.407 1.00 55.03 161 GLN A CA 1
ATOM 1333 C C . GLN A 1 161 ? -15.601 6.687 28.531 1.00 55.03 161 GLN A C 1
ATOM 1335 O O . GLN A 1 161 ? -15.452 7.150 29.660 1.00 55.03 161 GLN A O 1
ATOM 1340 N N . TYR A 1 162 ? -16.552 5.793 28.237 1.00 59.19 162 TYR A N 1
ATOM 1341 C CA . TYR A 1 162 ? -17.643 5.434 29.149 1.00 59.19 162 TYR A CA 1
ATOM 1342 C C . TYR A 1 162 ? -17.667 3.947 29.529 1.00 59.19 162 TYR A C 1
ATOM 1344 O O . TYR A 1 162 ? -18.156 3.609 30.606 1.00 59.19 162 TYR A O 1
ATOM 1352 N N . SER A 1 163 ? -17.105 3.058 28.703 1.00 59.44 163 SER A N 1
ATOM 1353 C CA . SER A 1 163 ? -17.041 1.624 28.997 1.00 59.44 163 SER A CA 1
ATOM 1354 C C . SER A 1 163 ? -15.737 1.233 29.705 1.00 59.44 163 SER A C 1
ATOM 1356 O O . SER A 1 163 ? -14.642 1.461 29.192 1.00 59.44 163 SER A O 1
ATOM 1358 N N . LYS A 1 164 ? -15.855 0.611 30.890 1.00 64.88 164 LYS A N 1
ATOM 1359 C CA . LYS A 1 164 ? -14.745 -0.037 31.627 1.00 64.88 164 LYS A CA 1
ATOM 1360 C C . LYS A 1 164 ? -14.775 -1.567 31.541 1.00 64.88 164 LYS A C 1
ATOM 1362 O O . LYS A 1 164 ? -13.932 -2.220 32.146 1.00 64.88 164 LYS A O 1
ATOM 1367 N N . ASN A 1 165 ? -15.759 -2.141 30.849 1.00 68.06 165 ASN A N 1
ATOM 1368 C CA . ASN A 1 165 ? -15.933 -3.588 30.806 1.00 68.06 165 ASN A CA 1
ATOM 1369 C C . ASN A 1 165 ? -14.894 -4.210 29.865 1.00 68.06 165 ASN A C 1
ATOM 1371 O O . ASN A 1 165 ? -15.020 -4.103 28.647 1.00 68.06 165 ASN A O 1
ATOM 1375 N N . GLU A 1 166 ? -13.878 -4.857 30.433 1.00 70.69 166 GLU A N 1
ATOM 1376 C CA . GLU A 1 166 ? -12.759 -5.436 29.685 1.00 70.69 166 GLU A CA 1
ATOM 1377 C C . GLU A 1 166 ? -13.204 -6.409 28.589 1.00 70.69 166 GLU A C 1
ATOM 1379 O O . GLU A 1 166 ? -12.610 -6.393 27.512 1.00 70.69 166 GLU A O 1
ATOM 1384 N N . GLU A 1 167 ? -14.286 -7.163 28.804 1.00 65.25 167 GLU A N 1
ATOM 1385 C CA . GLU A 1 167 ? -14.815 -8.111 27.820 1.00 65.25 167 GLU A CA 1
ATOM 1386 C C . GLU A 1 167 ? -15.361 -7.389 26.578 1.00 65.25 167 GLU A C 1
ATOM 1388 O O . GLU A 1 167 ? -15.078 -7.782 25.447 1.00 65.25 167 GLU A O 1
ATOM 1393 N N . ILE A 1 168 ? -16.081 -6.278 26.765 1.00 66.25 168 ILE A N 1
ATOM 1394 C CA . ILE A 1 168 ? -16.601 -5.457 25.656 1.00 66.25 168 ILE A CA 1
ATOM 1395 C C . ILE A 1 168 ? -15.447 -4.826 24.880 1.00 66.25 168 ILE A C 1
ATOM 1397 O O . ILE A 1 168 ? -15.442 -4.821 23.649 1.00 66.25 168 ILE A O 1
ATOM 1401 N N . ILE A 1 169 ? -14.436 -4.342 25.601 1.00 66.62 169 ILE A N 1
ATOM 1402 C CA . ILE A 1 169 ? -13.271 -3.694 25.001 1.00 66.62 169 ILE A CA 1
ATOM 1403 C C . ILE A 1 169 ? -12.416 -4.713 24.228 1.00 66.62 169 ILE A C 1
ATOM 1405 O O . ILE A 1 169 ? -11.849 -4.396 23.178 1.00 66.62 169 ILE A O 1
ATOM 1409 N N . GLU A 1 170 ? -12.289 -5.940 24.731 1.00 69.56 170 GLU A N 1
ATOM 1410 C CA . GLU A 1 170 ? -11.610 -7.023 24.023 1.00 69.56 170 GLU A CA 1
ATOM 1411 C C . GLU A 1 170 ? -12.369 -7.415 22.756 1.00 69.56 170 GLU A C 1
ATOM 1413 O O . GLU A 1 170 ? -11.758 -7.483 21.686 1.00 69.56 170 GLU A O 1
ATOM 1418 N N . MET A 1 171 ? -13.689 -7.586 22.847 1.00 67.19 171 MET A N 1
ATOM 1419 C CA . MET A 1 171 ? -14.526 -7.880 21.690 1.00 67.19 171 MET A CA 1
ATOM 1420 C C . MET A 1 171 ? -14.389 -6.804 20.616 1.00 67.19 171 MET A C 1
ATOM 1422 O O . MET A 1 171 ? -14.064 -7.149 19.482 1.00 67.19 171 MET A O 1
ATOM 1426 N N . ASP A 1 172 ? -14.548 -5.523 20.961 1.00 69.06 172 ASP A N 1
ATOM 1427 C CA . ASP A 1 172 ? -14.460 -4.431 19.987 1.00 69.06 172 ASP A CA 1
ATOM 1428 C C . ASP A 1 172 ? -13.080 -4.292 19.334 1.00 69.06 172 ASP A C 1
ATOM 1430 O O . ASP A 1 172 ? -12.956 -3.981 18.151 1.00 69.06 172 ASP A O 1
ATOM 1434 N N . SER A 1 173 ? -12.012 -4.596 20.074 1.00 66.25 173 SER A N 1
ATOM 1435 C CA . SER A 1 173 ? -10.651 -4.509 19.534 1.00 66.25 173 SER A CA 1
ATOM 1436 C C . SER A 1 173 ? -10.424 -5.406 18.308 1.00 66.25 173 SER A C 1
ATOM 1438 O O . SER A 1 173 ? -9.618 -5.075 17.437 1.00 66.25 173 SER A O 1
ATOM 1440 N N . VAL A 1 174 ? -11.181 -6.502 18.191 1.00 68.75 174 VAL A N 1
ATOM 1441 C CA . VAL A 1 174 ? -11.194 -7.371 17.006 1.00 68.75 174 VAL A CA 1
ATOM 1442 C C . VAL A 1 174 ? -11.818 -6.650 15.797 1.00 68.75 174 VAL A C 1
ATOM 1444 O O . VAL A 1 174 ? -11.391 -6.823 14.655 1.00 68.75 174 VAL A O 1
ATOM 1447 N N . TYR A 1 175 ? -12.796 -5.780 16.026 1.00 67.44 175 TYR A N 1
ATOM 1448 C CA . TYR A 1 175 ? -13.476 -5.016 14.979 1.00 67.44 175 TYR A CA 1
ATOM 1449 C C . TYR A 1 175 ? -12.690 -3.788 14.561 1.00 67.44 175 TYR A C 1
ATOM 1451 O O . TYR A 1 175 ? -12.602 -3.492 13.372 1.00 67.44 175 TYR A O 1
ATOM 1459 N N . GLN A 1 176 ? -12.006 -3.138 15.498 1.00 66.75 176 GLN A N 1
ATOM 1460 C CA . GLN A 1 176 ? -11.102 -2.039 15.174 1.00 66.75 176 GLN A CA 1
ATOM 1461 C C . GLN A 1 176 ? -9.944 -2.469 14.269 1.00 66.75 176 GLN A C 1
ATOM 1463 O O . GLN A 1 176 ? -9.464 -1.654 13.488 1.00 66.75 176 GLN A O 1
ATOM 1468 N N . LEU A 1 177 ? -9.531 -3.744 14.310 1.00 72.00 177 LEU A N 1
ATOM 1469 C CA . LEU A 1 177 ? -8.534 -4.302 13.389 1.00 72.00 177 LEU A CA 1
ATOM 1470 C C . LEU A 1 177 ? -9.046 -4.383 11.936 1.00 72.00 177 LEU A C 1
ATOM 1472 O O . LEU A 1 177 ? -8.244 -4.418 11.002 1.00 72.00 177 LEU A O 1
ATOM 1476 N N . GLN A 1 178 ? -10.365 -4.352 11.713 1.00 68.56 178 GLN A N 1
ATOM 1477 C CA . GLN A 1 178 ? -10.948 -4.389 10.369 1.00 68.56 178 GLN A CA 1
ATOM 1478 C C . GLN A 1 178 ? -10.654 -3.121 9.571 1.00 68.56 178 GLN A C 1
ATOM 1480 O O . GLN A 1 178 ? -10.435 -3.227 8.371 1.00 68.56 178 GLN A O 1
ATOM 1485 N N . PHE A 1 179 ? -10.604 -1.945 10.203 1.00 66.50 179 PHE A N 1
ATOM 1486 C CA . PHE A 1 179 ? -10.343 -0.687 9.493 1.00 66.50 179 PHE A CA 1
ATOM 1487 C C . PHE A 1 179 ? -8.912 -0.599 8.932 1.00 66.50 179 PHE A C 1
ATOM 1489 O O . PHE A 1 179 ? -8.778 -0.307 7.746 1.00 66.50 179 PHE A O 1
ATOM 1496 N N . PRO A 1 180 ? -7.848 -0.945 9.686 1.00 63.72 180 PRO A N 1
ATOM 1497 C CA . PRO A 1 180 ? -6.498 -1.104 9.148 1.00 63.72 180 PRO A CA 1
ATOM 1498 C C . PRO A 1 180 ? -6.400 -2.165 8.046 1.00 63.72 180 PRO A C 1
ATOM 1500 O O . PRO A 1 180 ? -5.739 -1.931 7.038 1.00 63.72 180 PRO A O 1
ATOM 1503 N N . ILE A 1 181 ? -7.077 -3.313 8.198 1.00 69.19 181 ILE A N 1
ATOM 1504 C CA . ILE A 1 181 ? -7.094 -4.365 7.166 1.00 69.19 181 ILE A CA 1
ATOM 1505 C C . ILE A 1 181 ? -7.808 -3.868 5.905 1.00 69.19 181 ILE A C 1
ATOM 1507 O O . ILE A 1 181 ? -7.339 -4.105 4.795 1.00 69.19 181 ILE A O 1
ATOM 1511 N N . PHE A 1 182 ? -8.931 -3.169 6.057 1.00 69.12 182 PHE A N 1
ATOM 1512 C CA . PHE A 1 182 ? -9.674 -2.580 4.950 1.00 69.12 182 PHE A CA 1
ATOM 1513 C C . PHE A 1 182 ? -8.853 -1.509 4.239 1.00 69.12 182 PHE A C 1
ATOM 1515 O O . PHE A 1 182 ? -8.750 -1.534 3.017 1.00 69.12 182 PHE A O 1
ATOM 1522 N N . HIS A 1 183 ? -8.215 -0.625 5.002 1.00 66.69 183 HIS A N 1
ATOM 1523 C CA . HIS A 1 183 ? -7.286 0.374 4.497 1.00 66.69 183 HIS A CA 1
ATOM 1524 C C . HIS A 1 183 ? -6.172 -0.281 3.668 1.00 66.69 183 HIS A C 1
ATOM 1526 O O . HIS A 1 183 ? -5.995 0.082 2.508 1.00 66.69 183 HIS A O 1
ATOM 1532 N N . ALA A 1 184 ? -5.489 -1.295 4.203 1.00 65.88 184 ALA A N 1
ATOM 1533 C CA . ALA A 1 184 ? -4.434 -1.993 3.475 1.00 65.88 184 ALA A CA 1
ATOM 1534 C C . ALA A 1 184 ? -4.967 -2.686 2.204 1.00 65.88 184 ALA A C 1
ATOM 1536 O O . ALA A 1 184 ? -4.366 -2.573 1.138 1.00 65.88 184 ALA A O 1
ATOM 1537 N N . LYS A 1 185 ? -6.145 -3.325 2.268 1.00 69.38 185 LYS A N 1
ATOM 1538 C CA . LYS A 1 185 ? -6.788 -3.942 1.094 1.00 69.38 185 LYS A CA 1
ATOM 1539 C C . LYS A 1 185 ? -7.126 -2.915 0.011 1.00 69.38 185 LYS A C 1
ATOM 1541 O O . LYS A 1 185 ? -6.849 -3.166 -1.157 1.00 69.38 185 LYS A O 1
ATOM 1546 N N . MET A 1 186 ? -7.684 -1.764 0.384 1.00 66.88 186 MET A N 1
ATOM 1547 C CA . MET A 1 186 ? -8.005 -0.677 -0.548 1.00 66.88 186 MET A CA 1
ATOM 1548 C C . MET A 1 186 ? -6.776 -0.163 -1.284 1.00 66.88 186 MET A C 1
ATOM 1550 O O . MET A 1 186 ? -6.836 0.081 -2.489 1.00 66.88 186 MET A O 1
ATOM 1554 N N . MET A 1 187 ? -5.665 -0.029 -0.566 1.00 65.62 187 MET A N 1
ATOM 1555 C CA . MET A 1 187 ? -4.415 0.458 -1.137 1.00 65.62 187 MET A CA 1
ATOM 1556 C C . MET A 1 187 ? -3.799 -0.579 -2.080 1.00 65.62 187 MET A C 1
ATOM 1558 O O . MET A 1 187 ? -3.466 -0.224 -3.207 1.00 65.62 187 MET A O 1
ATOM 1562 N N . ILE A 1 188 ? -3.773 -1.868 -1.711 1.00 65.56 188 ILE A N 1
ATOM 1563 C CA . ILE A 1 188 ? -3.315 -2.935 -2.619 1.00 65.56 188 ILE A CA 1
ATOM 1564 C C . ILE A 1 188 ? -4.179 -2.985 -3.885 1.00 65.56 188 ILE A C 1
ATOM 1566 O O . ILE A 1 188 ? -3.641 -3.023 -4.988 1.00 65.56 188 ILE A O 1
ATOM 1570 N N . ILE A 1 189 ? -5.508 -2.928 -3.764 1.00 68.31 189 ILE A N 1
ATOM 1571 C CA . ILE A 1 189 ? -6.410 -2.918 -4.928 1.00 68.31 189 ILE A CA 1
ATOM 1572 C C . ILE A 1 189 ? -6.125 -1.709 -5.823 1.00 68.31 189 ILE A C 1
ATOM 1574 O O . ILE A 1 189 ? -6.023 -1.853 -7.040 1.00 68.31 189 ILE A O 1
ATOM 1578 N N . GLY A 1 190 ? -5.958 -0.526 -5.231 1.00 64.81 190 GLY A N 1
ATOM 1579 C CA . GLY A 1 190 ? -5.606 0.684 -5.964 1.00 64.81 190 GLY A CA 1
ATOM 1580 C C . GLY A 1 190 ? -4.272 0.566 -6.706 1.00 64.81 190 GLY A C 1
ATOM 1581 O O . GLY A 1 190 ? -4.179 0.960 -7.870 1.00 64.81 190 GLY A O 1
ATOM 1582 N N . ILE A 1 191 ? -3.262 -0.040 -6.080 1.00 65.88 191 ILE A N 1
ATOM 1583 C CA . ILE A 1 191 ? -1.952 -0.298 -6.689 1.00 65.88 191 ILE A CA 1
ATOM 1584 C C . ILE A 1 191 ? -2.074 -1.292 -7.850 1.00 65.88 191 ILE A C 1
ATOM 1586 O O . ILE A 1 191 ? -1.509 -1.047 -8.913 1.00 65.88 191 ILE A O 1
ATOM 1590 N N . TRP A 1 192 ? -2.869 -2.356 -7.703 1.00 69.50 192 TRP A N 1
ATOM 1591 C CA . TRP A 1 192 ? -3.157 -3.309 -8.782 1.00 69.50 192 TRP A CA 1
ATOM 1592 C C . TRP A 1 192 ? -3.858 -2.650 -9.975 1.00 69.50 192 TRP A C 1
ATOM 1594 O O . TRP A 1 192 ? -3.468 -2.876 -11.119 1.00 69.50 192 TRP A O 1
ATOM 1604 N N . ILE A 1 193 ? -4.859 -1.801 -9.722 1.00 66.81 193 ILE A N 1
ATOM 1605 C CA . ILE A 1 193 ? -5.554 -1.042 -10.773 1.00 66.81 193 ILE A CA 1
ATOM 1606 C C . ILE A 1 193 ? -4.584 -0.083 -11.467 1.00 66.81 193 ILE A C 1
ATOM 1608 O O . ILE A 1 193 ? -4.571 0.004 -12.690 1.00 66.81 193 ILE A O 1
ATOM 1612 N N . THR A 1 194 ? -3.738 0.612 -10.708 1.00 64.94 194 THR A N 1
ATOM 1613 C CA . THR A 1 194 ? -2.759 1.553 -11.270 1.00 64.94 194 THR A CA 1
ATOM 1614 C C . THR A 1 194 ? -1.719 0.817 -12.113 1.00 64.94 194 THR A C 1
ATOM 1616 O O . THR A 1 194 ? -1.413 1.240 -13.225 1.00 64.94 194 THR A O 1
ATOM 1619 N N . HIS A 1 195 ? -1.237 -0.334 -11.641 1.00 65.25 195 HIS A N 1
ATOM 1620 C CA . HIS A 1 195 ? -0.336 -1.190 -12.403 1.00 65.25 195 HIS A CA 1
ATOM 1621 C C . HIS A 1 195 ? -0.979 -1.696 -13.700 1.00 65.25 195 HIS A C 1
ATOM 1623 O O . HIS A 1 195 ? -0.343 -1.701 -14.753 1.00 65.25 195 HIS A O 1
ATOM 1629 N N . TYR A 1 196 ? -2.255 -2.074 -13.653 1.00 65.62 196 TYR A N 1
ATOM 1630 C CA . TYR A 1 196 ? -3.008 -2.445 -14.844 1.00 65.62 196 TYR A CA 1
ATOM 1631 C C . TYR A 1 196 ? -3.124 -1.299 -15.845 1.00 65.62 196 TYR A C 1
ATOM 1633 O O . TYR A 1 196 ? -2.848 -1.498 -17.025 1.00 65.62 196 TYR A O 1
ATOM 1641 N N . LEU A 1 197 ? -3.492 -0.102 -15.381 1.00 64.38 197 LEU A N 1
ATOM 1642 C CA . LEU A 1 197 ? -3.596 1.078 -16.235 1.00 64.38 197 LEU A CA 1
ATOM 1643 C C . LEU A 1 197 ? -2.260 1.377 -16.917 1.00 64.38 197 LEU A C 1
ATOM 1645 O O . LEU A 1 197 ? -2.251 1.633 -18.115 1.00 64.38 197 LEU A O 1
ATOM 1649 N N . ILE A 1 198 ? -1.145 1.261 -16.189 1.00 63.53 198 ILE A N 1
ATOM 1650 C CA . ILE A 1 198 ? 0.209 1.429 -16.735 1.00 63.53 198 ILE A CA 1
ATOM 1651 C C . ILE A 1 198 ? 0.545 0.342 -17.757 1.00 63.53 198 ILE A C 1
ATOM 1653 O O . ILE A 1 198 ? 1.115 0.664 -18.792 1.00 63.53 198 ILE A O 1
ATOM 1657 N N . ASN A 1 199 ? 0.183 -0.922 -17.519 1.00 61.47 199 ASN A N 1
ATOM 1658 C CA . ASN A 1 199 ? 0.412 -1.993 -18.493 1.00 61.47 199 ASN A CA 1
ATOM 1659 C C . ASN A 1 199 ? -0.434 -1.812 -19.755 1.00 61.47 199 ASN A C 1
ATOM 1661 O O . ASN A 1 199 ? 0.111 -1.880 -20.848 1.00 61.47 199 ASN A O 1
ATOM 1665 N N . ILE A 1 200 ? -1.733 -1.519 -19.634 1.00 60.19 200 ILE A N 1
ATOM 1666 C CA . ILE A 1 200 ? -2.592 -1.215 -20.788 1.00 60.19 200 ILE A CA 1
ATOM 1667 C C . ILE A 1 200 ? -2.033 -0.047 -21.576 1.00 60.19 200 ILE A C 1
ATOM 1669 O O . ILE A 1 200 ? -1.883 -0.148 -22.789 1.00 60.19 200 ILE A O 1
ATOM 1673 N N . TRP A 1 201 ? -1.776 1.076 -20.910 1.00 57.56 201 TRP A N 1
ATOM 1674 C CA . TRP A 1 201 ? -1.355 2.294 -21.591 1.00 57.56 201 TRP A CA 1
ATOM 1675 C C . TRP A 1 201 ? 0.056 2.159 -22.155 1.00 57.56 201 TRP A C 1
ATOM 1677 O O . TRP A 1 201 ? 0.298 2.538 -23.297 1.00 57.56 201 TRP A O 1
ATOM 1687 N N . GLY A 1 202 ? 0.972 1.578 -21.383 1.00 53.50 202 GLY A N 1
ATOM 1688 C CA . GLY A 1 202 ? 2.356 1.357 -21.776 1.00 53.50 202 GLY A CA 1
ATOM 1689 C C . GLY A 1 202 ? 2.481 0.372 -22.933 1.00 53.50 202 GLY A C 1
ATOM 1690 O O . GLY A 1 202 ? 3.128 0.694 -23.923 1.00 53.50 202 GLY A O 1
ATOM 1691 N N . ILE A 1 203 ? 1.835 -0.795 -22.855 1.00 52.47 203 ILE A N 1
ATOM 1692 C CA . ILE A 1 203 ? 1.947 -1.856 -23.870 1.00 52.47 203 ILE A CA 1
ATOM 1693 C C . ILE A 1 203 ? 1.166 -1.492 -25.141 1.00 52.47 203 ILE A C 1
ATOM 1695 O O . ILE A 1 203 ? 1.716 -1.622 -26.237 1.00 52.47 203 ILE A O 1
ATOM 1699 N N . ASN A 1 204 ? -0.057 -0.954 -25.033 1.00 48.09 204 ASN A N 1
ATOM 1700 C CA . ASN A 1 204 ? -0.828 -0.567 -26.223 1.00 48.09 204 ASN A CA 1
ATOM 1701 C C . AS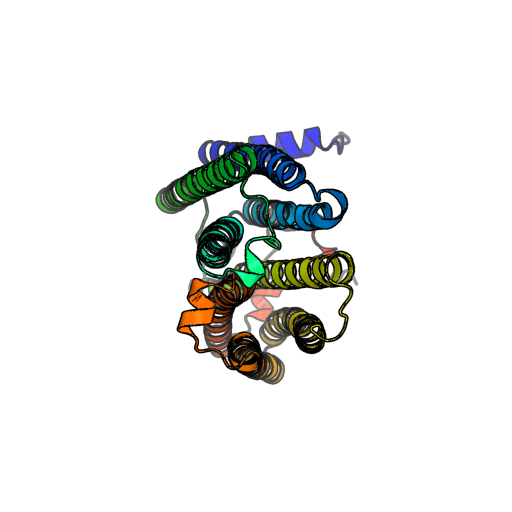N A 1 204 ? -0.186 0.597 -26.990 1.00 48.09 204 ASN A C 1
ATOM 1703 O O . ASN A 1 204 ? -0.281 0.628 -28.214 1.00 48.09 204 ASN A O 1
ATOM 1707 N N . PHE A 1 205 ? 0.484 1.532 -26.307 1.00 45.75 205 PHE A N 1
ATOM 1708 C CA . PHE A 1 205 ? 1.123 2.675 -26.966 1.00 45.75 205 PHE A CA 1
ATOM 1709 C C . PHE A 1 205 ? 2.548 2.372 -27.463 1.00 45.75 205 PHE A C 1
ATOM 1711 O O . PHE A 1 205 ? 2.946 2.895 -28.500 1.00 45.75 205 PHE A O 1
ATOM 1718 N N . LEU A 1 206 ? 3.327 1.537 -26.756 1.00 42.72 206 LEU A N 1
ATOM 1719 C CA . LEU A 1 206 ? 4.719 1.233 -27.133 1.00 42.72 206 LEU A CA 1
ATOM 1720 C C . LEU A 1 206 ? 4.868 0.046 -28.089 1.00 42.72 206 LEU A C 1
ATOM 1722 O O . LEU A 1 206 ? 5.819 0.034 -28.865 1.00 42.72 206 LEU A O 1
ATOM 1726 N N . LEU A 1 207 ? 3.988 -0.958 -28.019 1.00 44.34 207 LEU A N 1
ATOM 1727 C CA . LEU A 1 207 ? 4.174 -2.231 -28.731 1.00 44.34 207 LEU A CA 1
ATOM 1728 C C . LEU A 1 207 ? 3.042 -2.566 -29.709 1.00 44.34 207 LEU A C 1
ATOM 1730 O O . LEU A 1 207 ? 3.207 -3.481 -30.512 1.00 44.34 207 LEU A O 1
ATOM 1734 N N . GLY A 1 208 ? 1.913 -1.845 -29.671 1.00 46.00 208 GLY A N 1
ATOM 1735 C CA . GLY A 1 208 ? 0.809 -2.011 -30.626 1.00 46.00 208 GLY A CA 1
ATOM 1736 C C . GLY A 1 208 ? 0.185 -3.414 -30.651 1.00 46.00 208 GLY A C 1
ATOM 1737 O O . GLY A 1 208 ? -0.462 -3.772 -31.632 1.00 46.00 208 GLY A O 1
ATOM 1738 N N . LYS A 1 209 ? 0.393 -4.221 -29.601 1.00 50.72 209 LYS A N 1
ATOM 1739 C CA . LYS A 1 209 ? -0.105 -5.597 -29.488 1.00 50.72 209 LYS A CA 1
ATOM 1740 C C . LYS A 1 209 ? -1.175 -5.686 -28.392 1.00 50.72 209 LYS A C 1
ATOM 1742 O O . LYS A 1 209 ? -0.821 -5.633 -27.216 1.00 50.72 209 LYS A O 1
ATOM 1747 N N . PRO A 1 210 ? -2.463 -5.818 -28.758 1.00 47.62 210 PRO A N 1
ATOM 1748 C CA . PRO A 1 210 ? -3.572 -5.863 -27.803 1.00 47.62 210 PRO A CA 1
ATOM 1749 C C . PRO A 1 210 ? -3.762 -7.233 -27.123 1.00 47.62 210 PRO A C 1
ATOM 1751 O O . PRO A 1 210 ? -4.525 -7.327 -26.163 1.00 47.62 210 PRO A O 1
ATOM 1754 N N . ASP A 1 211 ? -3.093 -8.288 -27.598 1.00 46.75 211 ASP A N 1
ATOM 1755 C CA . ASP A 1 211 ? -3.444 -9.673 -27.247 1.00 46.75 211 ASP A CA 1
ATOM 1756 C C . ASP A 1 211 ? -2.951 -10.134 -25.858 1.00 46.75 211 ASP A C 1
ATOM 1758 O O . ASP A 1 211 ? -3.573 -11.007 -25.255 1.00 46.75 211 ASP A O 1
ATOM 1762 N N . ASP A 1 212 ? -1.929 -9.493 -25.276 1.00 49.59 212 ASP A N 1
ATOM 1763 C CA . ASP A 1 212 ? -1.367 -9.871 -23.960 1.00 49.59 212 ASP A CA 1
ATOM 1764 C C . ASP A 1 212 ? -2.221 -9.392 -22.753 1.00 49.59 212 ASP A C 1
ATOM 1766 O O . ASP A 1 212 ? -1.830 -9.524 -21.592 1.00 49.59 212 ASP A O 1
ATOM 1770 N N . LEU A 1 213 ? -3.409 -8.820 -22.995 1.00 49.84 213 LEU A N 1
ATOM 1771 C CA . LEU A 1 213 ? -4.233 -8.129 -21.987 1.00 49.84 213 LEU A CA 1
ATOM 1772 C C . LEU A 1 213 ? -5.389 -8.945 -21.386 1.00 49.84 213 LEU A C 1
ATOM 1774 O O . LEU A 1 213 ? -6.135 -8.426 -20.545 1.00 49.84 213 LEU A O 1
ATOM 1778 N N . GLN A 1 214 ? -5.574 -10.205 -21.785 1.00 50.31 214 GLN A N 1
ATOM 1779 C CA . GLN A 1 214 ? -6.741 -10.996 -21.365 1.00 50.31 214 GLN A CA 1
ATOM 1780 C C . GLN A 1 214 ? -6.773 -11.283 -19.851 1.00 50.31 214 GLN A C 1
ATOM 1782 O O . GLN A 1 214 ? -7.835 -11.202 -19.234 1.00 50.31 214 GLN A O 1
ATOM 1787 N N . TYR A 1 215 ? -5.623 -11.523 -19.216 1.00 49.81 215 TYR A N 1
ATOM 1788 C CA . TYR A 1 215 ? -5.564 -11.872 -17.788 1.00 49.81 215 TYR A CA 1
ATOM 1789 C C . TYR A 1 215 ? -5.777 -10.686 -16.853 1.00 49.81 215 TYR A C 1
ATOM 1791 O O . TYR A 1 215 ? -6.447 -10.800 -15.822 1.00 49.81 215 TYR A O 1
ATOM 1799 N N . ILE A 1 216 ? -5.256 -9.515 -17.222 1.00 48.12 216 ILE A N 1
ATOM 1800 C CA . ILE A 1 216 ? -5.361 -8.331 -16.369 1.00 48.12 216 ILE A CA 1
ATOM 1801 C C . ILE A 1 216 ? -6.783 -7.731 -16.421 1.00 48.12 216 ILE A C 1
ATOM 1803 O O . ILE A 1 216 ? -7.272 -7.210 -15.416 1.00 48.12 216 ILE A O 1
ATOM 1807 N N . ASN A 1 217 ? -7.507 -7.937 -17.532 1.00 49.91 217 ASN A N 1
ATOM 1808 C CA . ASN A 1 217 ? -8.944 -7.657 -17.643 1.00 49.91 217 ASN A CA 1
ATOM 1809 C C . ASN A 1 217 ? -9.805 -8.477 -16.661 1.00 49.91 217 ASN A C 1
ATOM 1811 O O . ASN A 1 217 ? -10.864 -8.005 -16.251 1.00 49.91 217 ASN A O 1
ATOM 1815 N N . LEU A 1 218 ? -9.365 -9.676 -16.250 1.00 51.38 218 LEU A N 1
ATOM 1816 C CA . LEU A 1 218 ? -10.096 -10.516 -15.293 1.00 51.38 218 LEU A CA 1
ATOM 1817 C C . LEU A 1 218 ? -9.803 -10.126 -13.832 1.00 51.38 218 LEU A C 1
ATOM 1819 O O . LEU A 1 218 ? -10.693 -10.163 -12.984 1.00 51.38 218 LEU A O 1
ATOM 1823 N N . ALA A 1 219 ? -8.565 -9.718 -13.534 1.00 51.81 219 ALA A N 1
ATOM 1824 C CA . ALA A 1 219 ? -8.104 -9.443 -12.171 1.00 51.81 219 ALA A CA 1
ATOM 1825 C C . ALA A 1 219 ? -8.712 -8.165 -11.551 1.00 51.81 219 ALA A C 1
ATOM 1827 O O . ALA A 1 219 ? -8.986 -8.124 -10.349 1.00 51.81 219 ALA A O 1
ATOM 1828 N N . VAL A 1 220 ? -8.961 -7.121 -12.351 1.00 53.09 220 VAL A N 1
ATOM 1829 C CA . VAL A 1 220 ? -9.481 -5.828 -11.858 1.00 53.09 220 VAL A CA 1
ATOM 1830 C C . VAL A 1 220 ? -10.947 -5.891 -11.391 1.00 53.09 220 VAL A C 1
ATOM 1832 O O . VAL A 1 220 ? -11.218 -5.460 -10.265 1.00 53.09 220 VAL A O 1
ATOM 1835 N N . PRO A 1 221 ? -11.896 -6.471 -12.155 1.00 51.41 221 PRO A N 1
ATOM 1836 C CA . PRO A 1 221 ? -13.264 -6.690 -11.678 1.00 51.41 221 PRO A CA 1
ATOM 1837 C C . PRO A 1 221 ? -13.318 -7.569 -10.421 1.00 51.41 221 PRO A C 1
ATOM 1839 O O . PRO A 1 221 ? -14.136 -7.342 -9.530 1.00 51.41 221 PRO A O 1
ATOM 1842 N N . LEU A 1 222 ? -12.411 -8.542 -10.309 1.00 52.91 222 LEU A N 1
ATOM 1843 C CA . LEU A 1 222 ? -12.323 -9.459 -9.170 1.00 52.91 222 LEU A CA 1
ATOM 1844 C C . LEU A 1 222 ? -11.794 -8.801 -7.890 1.00 52.91 222 LEU A C 1
ATOM 1846 O O . LEU A 1 222 ? -12.265 -9.109 -6.793 1.00 52.91 222 LEU A O 1
ATOM 1850 N N . ASN A 1 223 ? -10.889 -7.832 -8.020 1.00 54.59 223 ASN A N 1
ATOM 1851 C CA . ASN A 1 223 ? -10.423 -7.022 -6.898 1.00 54.59 223 ASN A CA 1
ATOM 1852 C C . ASN A 1 223 ? -11.475 -5.994 -6.427 1.00 54.59 223 ASN A C 1
ATOM 1854 O O . ASN A 1 223 ? -11.503 -5.644 -5.245 1.00 54.59 223 ASN A O 1
ATOM 1858 N N . LEU A 1 224 ? -12.411 -5.579 -7.286 1.00 58.00 224 LEU A N 1
ATOM 1859 C CA . LEU A 1 224 ? -13.586 -4.779 -6.903 1.00 58.00 224 LEU A CA 1
ATOM 1860 C C . LEU A 1 224 ? -14.579 -5.558 -6.016 1.00 58.00 224 LEU A C 1
ATOM 1862 O O . LEU A 1 224 ? -15.195 -4.971 -5.126 1.00 58.00 224 LEU A O 1
ATOM 1866 N N . PHE A 1 225 ? -14.679 -6.885 -6.160 1.00 57.69 225 PHE A N 1
ATOM 1867 C CA . PHE A 1 225 ? -15.475 -7.724 -5.249 1.00 57.69 225 PHE A CA 1
ATOM 1868 C C . PHE A 1 225 ? -14.921 -7.743 -3.811 1.00 57.69 225 PHE A C 1
ATOM 1870 O O . PHE A 1 225 ? -15.682 -7.871 -2.853 1.00 57.69 225 PHE A O 1
ATOM 1877 N N . THR A 1 226 ? -13.616 -7.526 -3.624 1.00 57.09 226 THR A N 1
ATOM 1878 C CA . THR A 1 226 ? -12.976 -7.462 -2.293 1.00 57.09 226 THR A CA 1
ATOM 1879 C C . THR A 1 226 ? -13.494 -6.328 -1.417 1.00 57.09 226 THR A C 1
ATOM 1881 O O . THR A 1 226 ? -13.624 -6.474 -0.200 1.00 57.09 226 THR A O 1
ATOM 1884 N N . LEU A 1 227 ? -13.785 -5.193 -2.051 1.00 59.88 227 LEU A N 1
ATOM 1885 C CA . LEU A 1 227 ? -14.379 -4.005 -1.443 1.00 59.88 227 LEU A CA 1
ATOM 1886 C C . LEU A 1 227 ? -15.759 -4.329 -0.854 1.00 59.88 227 LEU A C 1
ATOM 1888 O O . LEU A 1 227 ? -16.082 -3.934 0.267 1.00 59.88 227 LEU A O 1
ATOM 1892 N N . PHE A 1 228 ? -16.532 -5.138 -1.582 1.00 64.12 228 PHE A N 1
ATOM 1893 C CA . PHE A 1 228 ? -17.844 -5.619 -1.162 1.00 64.12 228 PHE A CA 1
ATOM 1894 C C . PHE A 1 228 ? -17.753 -6.553 0.059 1.00 64.12 228 PHE A C 1
ATOM 1896 O O . PHE A 1 228 ? -18.590 -6.485 0.960 1.00 64.12 228 PHE A O 1
ATOM 1903 N N . TYR A 1 229 ? -16.701 -7.376 0.159 1.00 64.12 229 TYR A N 1
ATOM 1904 C CA . TYR A 1 229 ? -16.500 -8.283 1.299 1.00 64.12 229 TYR A CA 1
ATOM 1905 C C . TYR A 1 229 ? -16.201 -7.560 2.609 1.00 64.12 229 TYR A C 1
ATOM 1907 O O . TYR A 1 229 ? -16.669 -7.991 3.661 1.00 64.12 229 TYR A O 1
ATOM 1915 N N . ALA A 1 230 ? -15.458 -6.454 2.573 1.00 62.56 230 ALA A N 1
ATOM 1916 C CA . ALA A 1 230 ? -15.198 -5.676 3.780 1.00 62.56 230 ALA A CA 1
ATOM 1917 C C . ALA A 1 230 ? -16.487 -5.072 4.357 1.00 62.56 230 ALA A C 1
ATOM 1919 O O . ALA A 1 230 ? -16.705 -5.117 5.568 1.00 62.56 230 ALA A O 1
ATOM 1920 N N . PHE A 1 231 ? -17.385 -4.603 3.486 1.00 67.75 231 PHE A N 1
ATOM 1921 C CA . PHE A 1 231 ? -18.716 -4.154 3.888 1.00 67.75 231 PHE A CA 1
ATOM 1922 C C . PHE A 1 231 ? -19.559 -5.296 4.477 1.00 67.75 231 PHE A C 1
ATOM 1924 O O . PHE A 1 231 ? -20.174 -5.133 5.532 1.00 67.75 231 PHE A O 1
ATOM 1931 N N . LEU A 1 232 ? -19.561 -6.470 3.834 1.00 70.56 232 LEU A N 1
ATOM 1932 C CA . LEU A 1 232 ? -20.270 -7.650 4.340 1.00 70.56 232 LEU A CA 1
ATOM 1933 C C . LEU A 1 232 ? -19.714 -8.143 5.677 1.00 70.56 232 LEU A C 1
ATOM 1935 O O . LEU A 1 232 ? -20.491 -8.610 6.505 1.00 70.56 232 LEU A O 1
ATOM 1939 N N . MET A 1 233 ? -18.409 -8.005 5.919 1.00 70.50 233 MET A N 1
ATOM 1940 C CA . MET A 1 233 ? -17.810 -8.323 7.211 1.00 70.50 233 MET A CA 1
ATOM 1941 C C . MET A 1 233 ? -18.359 -7.396 8.300 1.00 70.50 233 MET A C 1
ATOM 1943 O O . MET A 1 233 ? -18.899 -7.882 9.289 1.00 70.50 233 MET A O 1
ATOM 1947 N N . LEU A 1 234 ? -18.299 -6.076 8.089 1.00 68.25 234 LEU A N 1
ATOM 1948 C CA . LEU A 1 234 ? -18.774 -5.077 9.055 1.00 68.25 234 LEU A CA 1
ATOM 1949 C C . LEU A 1 234 ? -20.275 -5.249 9.349 1.00 68.25 234 LEU A C 1
ATOM 1951 O O . LEU A 1 234 ? -20.695 -5.275 10.506 1.00 68.25 234 LEU A O 1
ATOM 1955 N N . LYS A 1 235 ? -21.091 -5.429 8.304 1.00 73.69 235 LYS A N 1
ATOM 1956 C CA . LYS A 1 235 ? -22.542 -5.622 8.436 1.00 73.69 235 LYS A CA 1
ATOM 1957 C C . LYS A 1 235 ? -22.903 -6.984 9.033 1.00 73.69 235 LYS A C 1
ATOM 1959 O O . LYS A 1 235 ? -23.785 -7.065 9.883 1.00 73.69 235 LYS A O 1
ATOM 1964 N N . GLY A 1 236 ? -22.217 -8.042 8.606 1.00 71.81 236 GLY A N 1
ATOM 1965 C CA . GLY A 1 236 ? -22.425 -9.407 9.085 1.00 71.81 236 GLY A CA 1
ATOM 1966 C C . GLY A 1 236 ? -22.117 -9.555 10.565 1.00 71.81 236 GLY A C 1
ATOM 1967 O O . GLY A 1 236 ? -22.842 -10.233 11.280 1.00 71.81 236 GLY A O 1
ATOM 1968 N N . VAL A 1 237 ? -21.089 -8.859 11.031 1.00 69.94 237 VAL A N 1
ATOM 1969 C CA . VAL A 1 237 ? -20.765 -8.731 12.447 1.00 69.94 237 VAL A CA 1
ATOM 1970 C C . VAL A 1 237 ? -21.852 -7.989 13.208 1.00 69.94 237 VAL A C 1
ATOM 1972 O O . VAL A 1 237 ? -22.353 -8.497 14.204 1.00 69.94 237 VAL A O 1
ATOM 1975 N N . ARG A 1 238 ? -22.182 -6.770 12.764 1.00 70.81 238 ARG A N 1
ATOM 1976 C CA . ARG A 1 238 ? -23.072 -5.868 13.505 1.00 70.81 238 ARG A CA 1
ATOM 1977 C C . ARG A 1 238 ? -24.444 -6.498 13.707 1.00 70.81 238 ARG A C 1
ATOM 1979 O O . ARG A 1 238 ? -25.031 -6.373 14.775 1.00 70.81 238 ARG A O 1
ATOM 1986 N N . ASP A 1 239 ? -24.926 -7.167 12.666 1.00 75.31 239 ASP A N 1
ATOM 1987 C CA . ASP A 1 239 ? -26.224 -7.825 12.645 1.00 75.31 239 ASP A CA 1
ATOM 1988 C C . ASP A 1 239 ? -26.147 -9.302 13.113 1.00 75.31 239 ASP A C 1
ATOM 1990 O O . ASP A 1 239 ? -27.147 -10.010 13.019 1.00 75.31 239 ASP A O 1
ATOM 1994 N N . GLU A 1 240 ? -24.972 -9.797 13.533 1.00 76.88 240 GLU A N 1
ATOM 1995 C CA . GLU A 1 240 ? -24.685 -11.206 13.886 1.00 76.88 240 GLU A CA 1
ATOM 1996 C C . GLU A 1 240 ? -25.154 -12.239 12.829 1.00 76.88 240 GLU A C 1
ATOM 1998 O O . GLU A 1 240 ? -25.550 -13.375 13.110 1.00 76.88 240 GLU A O 1
ATOM 2003 N N . LYS A 1 241 ? -25.087 -11.860 11.548 1.00 84.56 241 LYS A N 1
ATOM 2004 C CA . LYS A 1 241 ? -25.527 -12.667 10.403 1.00 84.56 241 LYS A CA 1
ATOM 2005 C C . LYS A 1 241 ? -24.429 -13.619 9.941 1.00 84.56 241 LYS A C 1
ATOM 2007 O O . LYS A 1 241 ? -23.589 -13.272 9.110 1.00 84.56 241 LYS A O 1
ATOM 2012 N N . LYS A 1 242 ? -24.501 -14.873 10.400 1.00 83.94 242 LYS A N 1
ATOM 2013 C CA . LYS A 1 242 ? -23.532 -15.943 10.070 1.00 83.94 242 LYS A CA 1
ATOM 2014 C C . LYS A 1 242 ? -23.301 -16.120 8.566 1.00 83.94 242 LYS A C 1
ATOM 2016 O O . LYS A 1 242 ? -22.161 -16.259 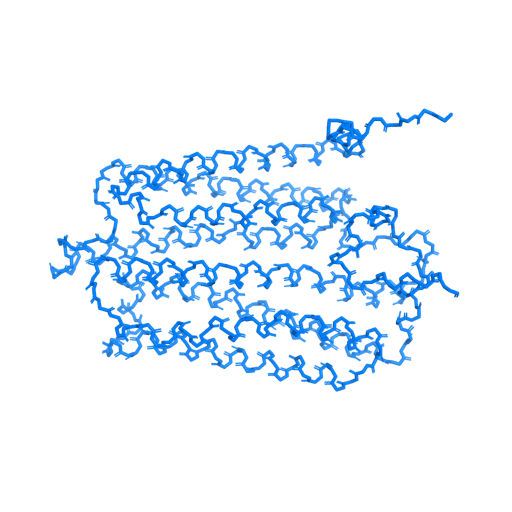8.137 1.00 83.94 242 LYS A O 1
ATOM 2021 N N . TYR A 1 243 ? -24.353 -16.053 7.746 1.00 83.56 243 TYR A N 1
ATOM 2022 C CA . TYR A 1 243 ? -24.221 -16.211 6.292 1.00 83.56 243 TYR A CA 1
ATOM 2023 C C . TYR A 1 243 ? -23.344 -15.129 5.643 1.00 83.56 243 TYR A C 1
ATOM 2025 O O . TYR A 1 243 ? -22.595 -15.434 4.721 1.00 83.56 243 TYR A O 1
ATOM 2033 N N . MET A 1 244 ? -23.377 -13.886 6.142 1.00 83.25 244 MET A N 1
ATOM 2034 C CA . MET A 1 244 ? -22.531 -12.807 5.620 1.00 83.25 244 MET A CA 1
ATOM 2035 C C . MET A 1 244 ? -21.053 -13.071 5.920 1.00 83.25 244 MET A C 1
ATOM 2037 O O . MET A 1 244 ? -20.198 -12.813 5.080 1.00 83.25 244 MET A O 1
ATOM 2041 N N . ILE A 1 245 ? -20.757 -13.655 7.083 1.00 81.50 245 ILE A N 1
ATOM 2042 C CA . ILE A 1 245 ? -19.405 -14.082 7.453 1.00 81.50 245 ILE A CA 1
ATOM 2043 C C . ILE A 1 245 ? -18.933 -15.263 6.592 1.00 81.50 245 ILE A C 1
ATOM 2045 O O . ILE A 1 245 ? -17.791 -15.265 6.137 1.00 81.50 245 ILE A O 1
ATOM 2049 N N . TYR A 1 246 ? -19.809 -16.229 6.291 1.00 83.06 246 TYR A N 1
ATOM 2050 C CA . TYR A 1 246 ? -19.485 -17.321 5.365 1.00 83.06 246 TYR A CA 1
ATOM 2051 C C . TYR A 1 246 ? -19.147 -16.824 3.955 1.00 83.06 246 TYR A C 1
ATOM 2053 O O . TYR A 1 246 ? -18.205 -17.335 3.349 1.00 83.06 246 TYR A O 1
ATOM 2061 N N . ILE A 1 247 ? -19.839 -15.789 3.463 1.00 81.44 247 ILE A N 1
ATOM 2062 C CA . ILE A 1 247 ? -19.493 -15.142 2.188 1.00 81.44 247 ILE A CA 1
ATOM 2063 C C . ILE A 1 247 ? -18.070 -14.567 2.239 1.00 81.44 247 ILE A C 1
ATOM 2065 O O . ILE A 1 247 ? -17.318 -14.735 1.284 1.00 81.44 247 ILE A O 1
ATOM 2069 N N . VAL A 1 248 ? -17.667 -13.945 3.353 1.00 78.69 248 VAL A N 1
ATOM 2070 C CA . VAL A 1 248 ? -16.304 -13.405 3.519 1.00 78.69 248 VAL A CA 1
ATOM 2071 C C . VAL A 1 248 ? -15.251 -14.520 3.533 1.00 78.69 248 VAL A C 1
ATOM 2073 O O . VAL A 1 248 ? -14.215 -14.373 2.888 1.00 78.69 248 VAL A O 1
ATOM 2076 N N . TYR A 1 249 ? -15.505 -15.648 4.207 1.00 80.00 249 TYR A N 1
ATOM 2077 C CA . TYR A 1 249 ? -14.587 -16.797 4.182 1.00 80.00 249 TYR A CA 1
ATOM 2078 C C . TYR A 1 249 ? -14.399 -17.359 2.780 1.00 80.00 249 TYR A C 1
ATOM 2080 O O . TYR A 1 249 ? -13.266 -17.525 2.328 1.00 80.00 249 TYR A O 1
ATOM 2088 N N . PHE A 1 250 ? -15.508 -17.635 2.095 1.00 81.62 250 PHE A N 1
ATOM 2089 C CA . PHE A 1 250 ? -15.465 -18.172 0.743 1.00 81.62 250 PHE A CA 1
ATOM 2090 C C . PHE A 1 250 ? -14.793 -17.182 -0.213 1.00 81.62 250 PHE A C 1
ATOM 2092 O O . PHE A 1 250 ? -13.924 -17.569 -0.989 1.00 81.62 250 PHE A O 1
ATOM 2099 N N . GLY A 1 251 ? -15.102 -15.889 -0.072 1.00 78.19 251 GLY A N 1
ATOM 2100 C CA . GLY A 1 251 ? -14.448 -14.809 -0.801 1.00 78.19 251 GLY A CA 1
ATOM 2101 C C . GLY A 1 251 ? -12.931 -14.800 -0.610 1.00 78.19 251 GLY A C 1
ATOM 2102 O O . GLY A 1 251 ? -12.204 -14.794 -1.600 1.00 78.19 251 GLY A O 1
ATOM 2103 N N . ASN A 1 252 ? -12.435 -14.873 0.631 1.00 79.38 252 ASN A N 1
ATOM 2104 C CA . ASN A 1 252 ? -10.993 -14.908 0.904 1.00 79.38 252 ASN A CA 1
ATOM 2105 C C . ASN A 1 252 ? -10.309 -16.146 0.287 1.00 79.38 252 ASN A C 1
ATOM 2107 O O . ASN A 1 252 ? -9.203 -16.023 -0.239 1.00 79.38 252 ASN A O 1
ATOM 2111 N N . ILE A 1 253 ? -10.956 -17.320 0.313 1.00 81.56 253 ILE A N 1
ATOM 2112 C CA . ILE A 1 253 ? -10.435 -18.547 -0.320 1.00 81.56 253 ILE A CA 1
ATOM 2113 C C . ILE A 1 253 ? -10.390 -18.389 -1.844 1.00 81.56 253 ILE A C 1
ATOM 2115 O O . ILE A 1 253 ? -9.356 -18.646 -2.456 1.00 81.56 253 ILE A O 1
ATOM 2119 N N . CYS A 1 254 ? -11.476 -17.920 -2.466 1.00 78.25 254 CYS A N 1
ATOM 2120 C CA . CYS A 1 254 ? -11.511 -17.670 -3.906 1.00 78.25 254 CYS A CA 1
ATOM 2121 C C . CYS A 1 254 ? -10.425 -16.679 -4.334 1.00 78.25 254 CYS A C 1
ATOM 2123 O O . CYS A 1 254 ? -9.735 -16.917 -5.322 1.00 78.25 254 CYS A O 1
ATOM 2125 N N . GLN A 1 255 ? -10.229 -15.604 -3.567 1.00 76.38 255 GLN A N 1
ATOM 2126 C CA . GLN A 1 255 ? -9.177 -14.623 -3.831 1.00 76.38 255 GLN A CA 1
ATOM 2127 C C . GLN A 1 255 ? -7.782 -15.217 -3.722 1.00 76.38 255 GLN A C 1
ATOM 2129 O O . GLN A 1 255 ? -6.947 -14.958 -4.576 1.00 76.38 255 GLN A O 1
ATOM 2134 N N . SER A 1 256 ? -7.543 -16.042 -2.711 1.00 78.38 256 SER A N 1
ATOM 2135 C CA . SER A 1 256 ? -6.289 -16.767 -2.532 1.00 78.38 256 SER A CA 1
ATOM 2136 C C . SER A 1 256 ? -5.976 -17.681 -3.730 1.00 78.38 256 SER A C 1
ATOM 2138 O O . SER A 1 256 ? -4.871 -17.625 -4.274 1.00 78.38 256 SER A O 1
ATOM 2140 N N . VAL A 1 257 ? -6.959 -18.456 -4.204 1.00 79.31 257 VAL A N 1
ATOM 2141 C CA . VAL A 1 257 ? -6.813 -19.326 -5.386 1.00 79.31 257 VAL A CA 1
ATOM 2142 C C . VAL A 1 257 ? -6.553 -18.511 -6.651 1.00 79.31 257 VAL A C 1
ATOM 2144 O O . VAL A 1 257 ? -5.666 -18.845 -7.434 1.00 79.31 257 VAL A O 1
ATOM 2147 N N . MET A 1 258 ? -7.301 -17.428 -6.853 1.00 75.44 258 MET A N 1
ATOM 2148 C CA . MET A 1 258 ? -7.129 -16.556 -8.015 1.00 75.44 258 MET A CA 1
ATOM 2149 C C . MET A 1 258 ? -5.783 -15.849 -8.003 1.00 75.44 258 MET A C 1
ATOM 2151 O O . MET A 1 258 ? -5.133 -15.780 -9.036 1.00 75.44 258 MET A O 1
ATOM 2155 N N . LEU A 1 259 ? -5.337 -15.371 -6.843 1.00 75.81 259 LEU A N 1
ATOM 2156 C CA . LEU A 1 259 ? -4.038 -14.736 -6.691 1.00 75.81 259 LEU A CA 1
ATOM 2157 C C . LEU A 1 259 ? -2.915 -15.711 -7.052 1.00 75.81 259 LEU A C 1
ATOM 2159 O O . LEU A 1 259 ? -2.076 -15.381 -7.879 1.00 75.81 259 LEU A O 1
ATOM 2163 N N . TYR A 1 260 ? -2.951 -16.937 -6.516 1.00 80.00 260 TYR A N 1
ATOM 2164 C CA . TYR A 1 260 ? -2.007 -17.995 -6.890 1.00 80.00 260 TYR A CA 1
ATOM 2165 C C . TYR A 1 260 ? -1.988 -18.244 -8.400 1.00 80.00 260 TYR A C 1
ATOM 2167 O O . TYR A 1 260 ? -0.920 -18.282 -9.015 1.00 80.00 260 TYR A O 1
ATOM 2175 N N . ARG A 1 261 ? -3.174 -18.398 -8.994 1.00 76.88 261 ARG A N 1
ATOM 2176 C CA . ARG A 1 261 ? -3.331 -18.690 -10.414 1.00 76.88 261 ARG A CA 1
ATOM 2177 C C . ARG A 1 261 ? -2.768 -17.561 -11.279 1.00 76.88 261 ARG A C 1
ATOM 2179 O O . ARG A 1 261 ? -1.892 -17.818 -12.093 1.00 76.88 261 ARG A O 1
ATOM 2186 N N . THR A 1 262 ? -3.164 -16.317 -11.021 1.00 72.81 262 THR A N 1
ATOM 2187 C CA . THR A 1 262 ? -2.680 -15.136 -11.750 1.00 72.81 262 THR A CA 1
ATOM 2188 C C . THR A 1 262 ? -1.161 -14.986 -11.656 1.00 72.81 262 THR A C 1
ATOM 2190 O O . THR A 1 262 ? -0.516 -14.729 -12.667 1.00 72.81 262 THR A O 1
ATOM 2193 N N . THR A 1 263 ? -0.560 -15.161 -10.472 1.00 75.56 263 THR A N 1
ATOM 2194 C CA . THR A 1 263 ? 0.899 -15.031 -10.323 1.00 75.56 263 THR A CA 1
ATOM 2195 C C . THR A 1 263 ? 1.648 -16.149 -11.049 1.00 75.56 263 THR A C 1
ATOM 2197 O O . THR A 1 263 ? 2.661 -15.889 -11.690 1.00 75.56 263 THR A O 1
ATOM 2200 N N . THR A 1 264 ? 1.182 -17.397 -10.945 1.00 75.19 264 THR A N 1
ATOM 2201 C CA . THR A 1 264 ? 1.880 -18.553 -11.533 1.00 75.19 264 THR A CA 1
ATOM 2202 C C . THR A 1 264 ? 1.717 -18.625 -13.048 1.00 75.19 264 THR A C 1
ATOM 2204 O O . THR A 1 264 ? 2.712 -18.815 -13.749 1.00 75.19 264 THR A O 1
ATOM 2207 N N . GLU A 1 265 ? 0.505 -18.412 -13.564 1.00 74.56 265 GLU A N 1
ATOM 2208 C CA . GLU A 1 265 ? 0.233 -18.406 -15.005 1.00 74.56 265 GLU A CA 1
ATOM 2209 C C . GLU A 1 265 ? 1.053 -17.319 -15.715 1.00 74.56 265 GLU A C 1
ATOM 2211 O O . GLU A 1 265 ? 1.686 -17.622 -16.721 1.00 74.56 265 GLU A O 1
ATOM 2216 N N . PHE A 1 266 ? 1.197 -16.120 -15.129 1.00 73.56 266 PHE A N 1
ATOM 2217 C CA . PHE A 1 266 ? 1.987 -15.028 -15.722 1.00 73.56 266 PHE A CA 1
ATOM 2218 C C . PHE A 1 266 ? 3.421 -15.434 -16.112 1.00 73.56 266 PHE A C 1
ATOM 2220 O O . PHE A 1 266 ? 3.950 -14.978 -17.126 1.00 73.56 266 PHE A O 1
ATOM 2227 N N . CYS A 1 267 ? 4.068 -16.293 -15.317 1.00 76.00 267 CYS A N 1
ATOM 2228 C CA . CYS A 1 267 ? 5.406 -16.795 -15.630 1.00 76.00 267 CYS A CA 1
ATOM 2229 C C . CYS A 1 267 ? 5.367 -18.023 -16.553 1.00 76.00 267 CYS A C 1
ATOM 2231 O O . CYS A 1 267 ? 6.114 -18.095 -17.531 1.00 76.00 267 CYS A O 1
ATOM 2233 N N . TYR A 1 268 ? 4.496 -18.994 -16.266 1.00 75.19 268 TYR A N 1
ATOM 2234 C CA . TYR A 1 268 ? 4.492 -20.274 -16.978 1.00 75.19 268 TYR A CA 1
ATOM 2235 C C . TYR A 1 268 ? 3.898 -20.207 -18.390 1.00 75.19 268 TYR A C 1
ATOM 2237 O O . TYR A 1 268 ? 4.271 -21.024 -19.233 1.00 75.19 268 TYR A O 1
ATOM 2245 N N . GLU A 1 269 ? 3.051 -19.225 -18.701 1.00 68.62 269 GLU A N 1
ATOM 2246 C CA . GLU A 1 269 ? 2.535 -19.022 -20.063 1.00 68.62 269 GLU A CA 1
ATOM 2247 C C . GLU A 1 269 ? 3.634 -18.711 -21.077 1.00 68.62 269 GLU A C 1
ATOM 2249 O O . GLU A 1 269 ? 3.580 -19.156 -22.224 1.00 68.62 269 GLU A O 1
ATOM 2254 N N . LYS A 1 270 ? 4.702 -18.045 -20.630 1.00 67.38 270 LYS A N 1
ATOM 2255 C CA . LYS A 1 270 ? 5.892 -17.780 -21.443 1.00 67.38 270 LYS A CA 1
ATOM 2256 C C . LYS A 1 270 ? 6.776 -19.027 -21.634 1.00 67.38 270 LYS A C 1
ATOM 2258 O O . LYS A 1 270 ? 7.838 -18.927 -22.238 1.00 67.38 270 LYS A O 1
ATOM 2263 N N . LYS A 1 271 ? 6.358 -20.202 -21.130 1.00 65.38 271 LYS A N 1
ATOM 2264 C CA . LYS A 1 271 ? 7.094 -21.486 -21.143 1.00 65.38 271 LYS A CA 1
ATOM 2265 C C . LYS A 1 271 ? 8.507 -21.402 -20.552 1.00 65.38 271 LYS A C 1
ATOM 2267 O O . LYS A 1 271 ? 9.385 -22.188 -20.905 1.00 65.38 271 LYS A O 1
ATOM 2272 N N . VAL A 1 272 ? 8.725 -20.464 -19.639 1.00 73.81 272 VAL A N 1
ATOM 2273 C CA . VAL A 1 272 ? 9.994 -20.275 -18.932 1.00 73.81 272 VAL A CA 1
ATOM 2274 C C . VAL A 1 272 ? 9.893 -20.808 -17.507 1.00 73.81 272 VAL A C 1
ATOM 2276 O O . VAL A 1 272 ? 8.805 -21.013 -16.967 1.00 73.81 272 VAL A O 1
ATOM 2279 N N . ASN A 1 273 ? 11.043 -21.076 -16.890 1.00 84.88 273 ASN A N 1
ATOM 2280 C CA . ASN A 1 273 ? 11.083 -21.489 -15.493 1.00 84.88 273 ASN A CA 1
ATOM 2281 C C . ASN A 1 273 ? 10.950 -20.275 -14.551 1.00 84.88 273 ASN A C 1
ATOM 2283 O O . ASN A 1 273 ? 11.237 -19.134 -14.912 1.00 84.88 273 ASN A O 1
ATOM 2287 N N . LEU A 1 274 ? 10.551 -20.537 -13.305 1.00 83.56 274 LEU A N 1
ATOM 2288 C CA . LEU A 1 274 ? 10.345 -19.498 -12.292 1.00 83.56 274 LEU A CA 1
ATOM 2289 C C . LEU A 1 274 ? 11.615 -18.663 -12.038 1.00 83.56 274 LEU A C 1
ATOM 2291 O O . LEU A 1 274 ? 11.546 -17.455 -11.832 1.00 83.56 274 LEU A O 1
ATOM 2295 N N . GLN A 1 275 ? 12.786 -19.306 -12.086 1.00 85.88 275 GLN A N 1
ATOM 2296 C CA . GLN A 1 275 ? 14.081 -18.656 -11.876 1.00 85.88 275 GLN A CA 1
ATOM 2297 C C . GLN A 1 275 ? 14.387 -17.614 -12.960 1.00 85.88 275 GLN A C 1
ATOM 2299 O O . GLN A 1 275 ? 14.938 -16.558 -12.658 1.00 85.88 275 GLN A O 1
ATOM 2304 N N . TYR A 1 276 ? 14.003 -17.891 -14.205 1.00 86.12 276 TYR A N 1
ATOM 2305 C CA . TYR A 1 276 ? 14.129 -16.959 -15.315 1.00 86.12 276 TYR A CA 1
ATOM 2306 C C . TYR A 1 276 ? 13.237 -15.734 -15.098 1.00 86.12 276 TYR A C 1
ATOM 2308 O O . TYR A 1 276 ? 13.725 -14.608 -15.182 1.00 86.12 276 TYR A O 1
ATOM 2316 N N . CYS A 1 277 ? 11.967 -15.937 -14.729 1.00 83.56 277 CYS A N 1
ATOM 2317 C CA . CYS A 1 277 ? 11.053 -14.834 -14.423 1.00 83.56 277 CYS A CA 1
ATOM 2318 C C . CYS A 1 277 ? 11.589 -13.958 -13.283 1.00 83.56 277 CYS A C 1
ATOM 2320 O O . CYS A 1 277 ? 11.639 -12.740 -13.424 1.00 83.56 277 CYS A O 1
ATOM 2322 N N . PHE A 1 278 ? 12.100 -14.568 -12.206 1.00 85.25 278 PHE A N 1
ATOM 2323 C CA . PHE A 1 278 ? 12.694 -13.817 -11.097 1.00 85.25 278 PHE A CA 1
ATOM 2324 C C . PHE A 1 278 ? 13.921 -12.993 -11.484 1.00 85.25 278 PHE A C 1
ATOM 2326 O O . PHE A 1 278 ? 14.182 -11.946 -10.886 1.00 85.25 278 PHE A O 1
ATOM 2333 N N . ARG A 1 279 ? 14.696 -13.460 -12.463 1.00 85.75 279 ARG A N 1
ATOM 2334 C CA . ARG A 1 279 ? 15.935 -12.802 -12.868 1.00 85.75 279 ARG A CA 1
ATOM 2335 C C . ARG A 1 279 ? 15.708 -11.688 -13.885 1.00 85.75 279 ARG A C 1
ATOM 2337 O O . ARG A 1 279 ? 16.406 -10.677 -13.807 1.00 85.75 279 ARG A O 1
ATOM 2344 N N . TYR A 1 280 ? 14.759 -11.870 -14.802 1.00 81.44 280 TYR A N 1
ATOM 2345 C CA . TYR A 1 280 ? 14.643 -11.047 -16.009 1.00 81.44 280 TYR A CA 1
ATOM 2346 C C . TYR A 1 280 ? 13.285 -10.364 -16.202 1.00 81.44 280 TYR A C 1
ATOM 2348 O O . TYR A 1 280 ? 13.205 -9.409 -16.971 1.00 81.44 280 TYR A O 1
ATOM 2356 N N . ASP A 1 281 ? 12.219 -10.802 -15.528 1.00 77.50 281 ASP A N 1
ATOM 2357 C CA . ASP A 1 281 ? 10.882 -10.238 -15.722 1.00 77.50 281 ASP A CA 1
ATOM 2358 C C . ASP A 1 281 ? 10.504 -9.291 -14.572 1.00 77.50 281 ASP A C 1
ATOM 2360 O O . ASP A 1 281 ? 10.094 -9.688 -13.477 1.00 77.50 281 ASP A O 1
ATOM 2364 N N . ALA A 1 282 ? 10.647 -7.996 -14.848 1.00 74.56 282 ALA A N 1
ATOM 2365 C CA . ALA A 1 282 ? 10.352 -6.922 -13.908 1.00 74.56 282 ALA A CA 1
ATOM 2366 C C . ALA A 1 282 ? 8.878 -6.883 -13.483 1.00 74.56 282 ALA A C 1
ATOM 2368 O O . ALA A 1 282 ? 8.569 -6.608 -12.321 1.00 74.56 282 ALA A O 1
ATOM 2369 N N . PHE A 1 283 ? 7.976 -7.192 -14.415 1.00 74.31 283 PHE A N 1
ATOM 2370 C CA . PHE A 1 283 ? 6.539 -7.205 -14.175 1.00 74.31 283 PHE A CA 1
ATOM 2371 C C . PHE A 1 283 ? 6.137 -8.416 -13.341 1.00 74.31 283 PHE A C 1
ATOM 2373 O O . PHE A 1 283 ? 5.338 -8.275 -12.416 1.00 74.31 283 PHE A O 1
ATOM 2380 N N . PHE A 1 284 ? 6.748 -9.577 -13.587 1.00 78.38 284 PHE A N 1
ATOM 2381 C CA . PHE A 1 284 ? 6.542 -10.753 -12.746 1.00 78.38 284 PHE A CA 1
ATOM 2382 C C . PHE A 1 284 ? 6.991 -10.507 -11.302 1.00 78.38 284 PHE A C 1
ATOM 2384 O O . PHE A 1 284 ? 6.240 -10.805 -10.378 1.00 78.38 284 PHE A O 1
ATOM 2391 N N . ASN A 1 285 ? 8.175 -9.928 -11.081 1.00 79.19 285 ASN A N 1
ATOM 2392 C CA . ASN A 1 285 ? 8.656 -9.667 -9.719 1.00 79.19 285 ASN A CA 1
ATOM 2393 C C . ASN A 1 285 ? 7.778 -8.679 -8.965 1.00 79.19 285 ASN A C 1
ATOM 2395 O O . ASN A 1 285 ? 7.504 -8.868 -7.778 1.00 79.19 285 ASN A O 1
ATOM 2399 N N . LEU A 1 286 ? 7.297 -7.656 -9.667 1.00 75.38 286 LEU A N 1
ATOM 2400 C CA . LEU A 1 286 ? 6.324 -6.721 -9.131 1.00 75.38 286 LEU A CA 1
ATOM 2401 C C . LEU A 1 286 ? 5.024 -7.433 -8.734 1.00 75.38 286 LEU A C 1
ATOM 2403 O O . LEU A 1 286 ? 4.558 -7.301 -7.601 1.00 75.38 286 LEU A O 1
ATOM 2407 N N . LEU A 1 287 ? 4.463 -8.213 -9.660 1.00 76.25 287 LEU A N 1
ATOM 2408 C CA . LEU A 1 287 ? 3.245 -8.989 -9.463 1.00 76.25 287 LEU A CA 1
ATOM 2409 C C . LEU A 1 287 ? 3.394 -9.943 -8.278 1.00 76.25 287 LEU A C 1
ATOM 2411 O O . LEU A 1 287 ? 2.506 -10.022 -7.431 1.00 76.25 287 LEU A O 1
ATOM 2415 N N . PHE A 1 288 ? 4.527 -10.636 -8.185 1.00 80.38 288 PHE A N 1
ATOM 2416 C CA . PHE A 1 288 ? 4.846 -11.552 -7.102 1.00 80.38 288 PHE A CA 1
ATOM 2417 C C . PHE A 1 288 ? 4.928 -10.829 -5.754 1.00 80.38 288 PHE A C 1
ATOM 2419 O O . PHE A 1 288 ? 4.282 -11.261 -4.801 1.00 80.38 288 PHE A O 1
ATOM 2426 N N . GLY A 1 289 ? 5.642 -9.700 -5.672 1.00 78.69 289 GLY A N 1
ATOM 2427 C CA . GLY A 1 289 ? 5.740 -8.898 -4.447 1.00 78.69 289 GLY A CA 1
ATOM 2428 C C . GLY A 1 289 ? 4.375 -8.414 -3.948 1.00 78.69 289 GLY A C 1
ATOM 2429 O O . GLY A 1 289 ? 4.024 -8.621 -2.784 1.00 78.69 289 GLY A O 1
ATOM 2430 N N . LEU A 1 290 ? 3.553 -7.866 -4.849 1.00 75.44 290 LEU A N 1
ATOM 2431 C CA . LEU A 1 290 ? 2.180 -7.458 -4.535 1.00 75.44 290 LEU A CA 1
ATOM 2432 C C . LEU A 1 290 ? 1.300 -8.646 -4.133 1.00 75.44 290 LEU A C 1
ATOM 2434 O O . LEU A 1 290 ? 0.435 -8.518 -3.264 1.00 75.44 290 LEU A O 1
ATOM 2438 N N . SER A 1 291 ? 1.531 -9.813 -4.734 1.00 78.25 291 SER A N 1
ATOM 2439 C CA . SER A 1 291 ? 0.816 -11.038 -4.387 1.00 78.25 291 SER A CA 1
ATOM 2440 C C . SER A 1 291 ? 1.175 -11.505 -2.980 1.00 78.25 291 SER A C 1
ATOM 2442 O O . SER A 1 291 ? 0.279 -11.794 -2.194 1.00 78.25 291 SER A O 1
ATOM 2444 N N . VAL A 1 292 ? 2.455 -11.511 -2.600 1.00 82.38 292 VAL A N 1
ATOM 2445 C CA . VAL A 1 292 ? 2.883 -11.853 -1.232 1.00 82.38 292 VAL A CA 1
ATOM 2446 C C . VAL A 1 292 ? 2.219 -10.934 -0.200 1.00 82.38 292 VAL A C 1
ATOM 2448 O O . VAL A 1 292 ? 1.682 -11.417 0.799 1.00 82.38 292 VAL A O 1
ATOM 2451 N N . MET A 1 293 ? 2.170 -9.625 -0.460 1.00 77.69 293 MET A N 1
ATOM 2452 C CA . MET A 1 293 ? 1.484 -8.674 0.422 1.00 77.69 293 MET A CA 1
ATOM 2453 C C . MET A 1 293 ? -0.023 -8.948 0.512 1.00 77.69 293 MET A C 1
ATOM 2455 O O . MET A 1 293 ? -0.587 -8.984 1.609 1.00 77.69 293 MET A O 1
ATOM 2459 N N . ALA A 1 294 ? -0.678 -9.222 -0.618 1.00 78.00 294 ALA A N 1
ATOM 2460 C CA . ALA A 1 294 ? -2.090 -9.588 -0.643 1.00 78.00 294 ALA A CA 1
ATOM 2461 C C . ALA A 1 294 ? -2.369 -10.888 0.137 1.00 78.00 294 ALA A C 1
ATOM 2463 O O . ALA A 1 294 ? -3.352 -10.955 0.877 1.00 78.00 294 ALA A O 1
ATOM 2464 N N . TRP A 1 295 ? -1.483 -11.885 0.064 1.00 81.69 295 TRP A N 1
ATOM 2465 C CA . TRP A 1 295 ? -1.566 -13.110 0.865 1.00 81.69 295 TRP A CA 1
ATOM 2466 C C . TRP A 1 295 ? -1.505 -12.834 2.368 1.00 81.69 295 TRP A C 1
ATOM 2468 O O . TRP A 1 295 ? -2.343 -13.340 3.117 1.00 81.69 295 TRP A O 1
ATOM 2478 N N . ILE A 1 296 ? -0.566 -11.995 2.814 1.00 82.19 296 ILE A N 1
ATOM 2479 C CA . ILE A 1 296 ? -0.463 -11.597 4.226 1.00 82.19 296 ILE A CA 1
ATOM 2480 C C . ILE A 1 296 ? -1.771 -10.937 4.686 1.00 82.19 296 ILE A C 1
ATOM 2482 O O . ILE A 1 296 ? -2.322 -11.308 5.726 1.00 82.19 296 ILE A O 1
ATOM 2486 N N . LEU A 1 297 ? -2.325 -10.013 3.893 1.00 78.12 297 LEU A N 1
ATOM 2487 C CA . LEU A 1 297 ? -3.597 -9.362 4.220 1.00 78.12 297 LEU A CA 1
ATOM 2488 C C . LEU A 1 297 ? -4.787 -10.328 4.222 1.00 78.12 297 LEU A C 1
ATOM 2490 O O . LEU A 1 297 ? -5.691 -10.174 5.045 1.00 78.12 297 LEU A O 1
ATOM 2494 N N . LEU A 1 298 ? -4.816 -11.318 3.328 1.00 78.88 298 LEU A N 1
ATOM 2495 C CA . LEU A 1 298 ? -5.861 -12.346 3.300 1.00 78.88 298 LEU A CA 1
ATOM 2496 C C . LEU A 1 298 ? -5.808 -13.241 4.540 1.00 78.88 298 LEU A C 1
ATOM 2498 O O . LEU A 1 298 ? -6.859 -13.545 5.113 1.00 78.88 298 LEU A O 1
ATOM 2502 N N . ILE A 1 299 ? -4.609 -13.610 4.996 1.00 82.69 299 ILE A N 1
ATOM 2503 C CA . ILE A 1 299 ? -4.411 -14.370 6.236 1.00 82.69 299 ILE A CA 1
ATOM 2504 C C . ILE A 1 299 ? -4.896 -13.549 7.432 1.00 82.69 299 ILE A C 1
ATOM 2506 O O . ILE A 1 299 ? -5.726 -14.030 8.204 1.00 82.69 299 ILE A O 1
ATOM 2510 N N . LEU A 1 300 ? -4.455 -12.291 7.552 1.00 81.56 300 LEU A N 1
ATOM 2511 C CA . LEU A 1 300 ? -4.887 -11.389 8.626 1.00 81.56 300 LEU A CA 1
ATOM 2512 C C . LEU A 1 300 ? -6.400 -11.157 8.604 1.00 81.56 300 LEU A C 1
ATOM 2514 O O . LEU A 1 300 ? -7.054 -11.190 9.645 1.00 81.56 300 LEU A O 1
ATOM 2518 N N . SER A 1 301 ? -6.976 -10.979 7.414 1.00 79.00 301 SER A N 1
ATOM 2519 C CA . SER A 1 301 ? -8.419 -10.842 7.237 1.00 79.00 301 SER A CA 1
ATOM 2520 C C . SER A 1 301 ? -9.158 -12.088 7.702 1.00 79.00 301 SER A C 1
ATOM 2522 O O . SER A 1 301 ? -10.129 -11.959 8.438 1.00 79.00 301 SER A O 1
ATOM 2524 N N . SER A 1 302 ? -8.716 -13.277 7.293 1.00 81.94 302 SER A N 1
ATOM 2525 C CA . SER A 1 302 ? -9.371 -14.544 7.638 1.00 81.94 302 SER A CA 1
ATOM 2526 C C . SER A 1 302 ? -9.266 -14.838 9.132 1.00 81.94 302 SER A C 1
ATOM 2528 O O . SER A 1 302 ? -10.258 -15.208 9.762 1.00 81.94 302 SER A O 1
ATOM 2530 N N . TRP A 1 303 ? -8.092 -14.587 9.717 1.00 83.81 303 TRP A N 1
ATOM 2531 C CA . TRP A 1 303 ? -7.876 -14.647 11.159 1.00 83.81 303 TRP A CA 1
ATOM 2532 C C . TRP A 1 303 ? -8.846 -13.728 11.897 1.00 83.81 303 TRP A C 1
ATOM 2534 O O . TRP A 1 303 ? -9.513 -14.149 12.844 1.00 83.81 303 TRP A O 1
ATOM 2544 N N . ASN A 1 304 ? -8.956 -12.473 11.457 1.00 80.31 304 ASN A N 1
ATOM 2545 C CA . ASN A 1 304 ? -9.830 -11.513 12.110 1.00 80.31 304 ASN A CA 1
ATOM 2546 C C . ASN A 1 304 ? -11.304 -11.919 12.001 1.00 80.31 304 ASN A C 1
ATOM 2548 O O . ASN A 1 304 ? -12.029 -11.874 12.989 1.00 80.31 304 ASN A O 1
ATOM 2552 N N . THR A 1 305 ? -11.730 -12.412 10.835 1.00 78.44 305 THR A N 1
ATOM 2553 C CA . THR A 1 305 ? -13.086 -12.932 10.624 1.00 78.44 305 THR A CA 1
ATOM 2554 C C . THR A 1 305 ? -13.413 -14.100 11.569 1.00 78.44 305 THR A C 1
ATOM 2556 O O . THR A 1 305 ? -14.509 -14.124 12.127 1.00 78.44 305 THR A O 1
ATOM 2559 N N . MET A 1 306 ? -12.469 -15.017 11.835 1.00 82.69 306 MET A N 1
ATOM 2560 C CA . MET A 1 306 ? -12.640 -16.087 12.843 1.00 82.69 306 MET A CA 1
ATOM 2561 C C . MET A 1 306 ? -12.850 -15.551 14.252 1.00 82.69 306 MET A C 1
ATOM 2563 O O . MET A 1 306 ? -13.770 -15.990 14.942 1.00 82.69 306 MET A O 1
ATOM 2567 N N . ARG A 1 307 ? -12.053 -14.566 14.666 1.00 81.69 307 ARG A N 1
ATOM 2568 C CA . ARG A 1 307 ? -12.219 -13.939 15.982 1.00 81.69 307 ARG A CA 1
ATOM 2569 C C . ARG A 1 307 ? -13.556 -13.209 16.102 1.00 81.69 307 ARG A C 1
ATOM 2571 O O . ARG A 1 307 ? -14.210 -13.324 17.132 1.00 81.69 307 ARG A O 1
ATOM 2578 N N . CYS A 1 308 ? -13.988 -12.513 15.050 1.00 76.38 308 CYS A N 1
ATOM 2579 C CA . CYS A 1 308 ? -15.298 -11.864 15.009 1.00 76.38 308 CYS A CA 1
ATOM 2580 C C . CYS A 1 308 ? -16.438 -12.877 15.148 1.00 76.38 308 CYS A C 1
ATOM 2582 O O . CYS A 1 308 ? -17.357 -12.658 15.930 1.00 76.38 308 CYS A O 1
ATOM 2584 N N . HIS A 1 309 ? -16.369 -13.999 14.428 1.00 79.75 309 HIS A N 1
ATOM 2585 C CA . HIS A 1 309 ? -17.388 -15.044 14.515 1.00 79.75 309 HIS A CA 1
ATOM 2586 C C . HIS A 1 309 ? -17.473 -15.657 15.922 1.00 79.75 309 HIS A C 1
ATOM 2588 O O . HIS A 1 309 ? -18.571 -15.918 16.406 1.00 79.75 309 HIS A O 1
ATOM 2594 N N . GLY A 1 310 ? -16.339 -15.813 16.615 1.00 79.50 310 GLY A N 1
ATOM 2595 C CA . GLY A 1 310 ? -16.299 -16.279 18.007 1.00 79.50 310 GLY A CA 1
ATOM 2596 C C . GLY A 1 310 ? -17.011 -15.363 19.014 1.00 79.50 310 GLY A C 1
ATOM 2597 O O . GLY A 1 310 ? -17.343 -15.811 20.108 1.00 79.50 310 GLY A O 1
ATOM 2598 N N . ASN A 1 311 ? -17.293 -14.110 18.645 1.00 74.62 311 ASN A N 1
ATOM 2599 C CA . ASN A 1 311 ? -18.017 -13.147 19.480 1.00 74.62 311 ASN A CA 1
ATOM 2600 C C . ASN A 1 311 ? -19.539 -13.142 19.234 1.00 74.62 311 ASN A C 1
ATOM 2602 O O . ASN A 1 311 ? -20.243 -12.312 19.805 1.00 74.62 311 ASN A O 1
ATOM 2606 N N . PHE A 1 312 ? -20.063 -14.026 18.380 1.00 78.62 312 PHE A N 1
ATOM 2607 C CA . PHE A 1 312 ? -21.497 -14.075 18.074 1.00 78.62 312 PHE A CA 1
ATOM 2608 C C . PHE A 1 312 ? -22.315 -14.528 19.290 1.00 78.62 312 PHE A C 1
ATOM 2610 O O . PHE A 1 312 ? -21.879 -15.390 20.052 1.00 78.62 312 PHE A O 1
ATOM 2617 N N . GLY A 1 313 ? -23.513 -13.962 19.462 1.00 72.12 313 GLY A N 1
ATOM 2618 C CA . GLY A 1 313 ? -24.363 -14.193 20.630 1.00 72.12 313 GLY A CA 1
ATOM 2619 C C . GLY A 1 313 ? -23.992 -13.347 21.851 1.00 72.12 313 GLY A C 1
ATOM 2620 O O . GLY A 1 313 ? -24.655 -13.454 22.881 1.00 72.12 313 GLY A O 1
ATOM 2621 N N . LYS A 1 314 ? -22.963 -12.493 21.750 1.00 72.50 314 LYS A N 1
ATOM 2622 C CA . LYS A 1 314 ? -22.570 -11.551 22.811 1.00 72.50 314 LYS A CA 1
ATOM 2623 C C . LYS A 1 314 ? -23.209 -10.162 22.659 1.00 72.50 314 LYS A C 1
ATOM 2625 O O . LYS A 1 314 ? -22.916 -9.272 23.454 1.00 72.50 314 LYS A O 1
ATOM 2630 N N . ASN A 1 315 ? -24.092 -9.965 21.671 1.00 68.88 315 ASN A N 1
ATOM 2631 C CA . ASN A 1 315 ? -24.844 -8.729 21.422 1.00 68.88 315 ASN A CA 1
ATOM 2632 C C . ASN A 1 315 ? -23.958 -7.485 21.253 1.00 68.88 315 ASN A C 1
ATOM 2634 O O . ASN A 1 315 ? -24.345 -6.372 21.616 1.00 68.88 315 ASN A O 1
ATOM 2638 N N . LEU A 1 316 ? -22.764 -7.636 20.675 1.00 66.50 316 LEU A N 1
ATOM 2639 C CA . LEU A 1 316 ? -21.827 -6.521 20.524 1.00 66.50 316 LEU A CA 1
ATOM 2640 C C . LEU A 1 316 ? -22.397 -5.376 19.672 1.00 66.50 316 LEU A C 1
ATOM 2642 O O . LEU A 1 316 ? -22.120 -4.209 19.941 1.00 66.50 316 LEU A O 1
ATOM 2646 N N . GLY A 1 317 ? -23.240 -5.696 18.684 1.00 63.31 317 GLY A N 1
ATOM 2647 C CA . GLY A 1 317 ? -23.930 -4.701 17.861 1.00 63.31 317 GLY A CA 1
ATOM 2648 C C . GLY A 1 317 ? -24.773 -3.711 18.675 1.00 63.31 317 GLY A C 1
ATOM 2649 O O . GLY A 1 317 ? -24.902 -2.556 18.276 1.00 63.31 317 GLY A O 1
ATOM 2650 N N . PHE A 1 318 ? -25.287 -4.119 19.842 1.00 64.62 318 PHE A N 1
ATOM 2651 C CA . PHE A 1 318 ? -25.953 -3.221 20.787 1.00 64.62 318 PHE A CA 1
ATOM 2652 C C . PHE A 1 318 ? -24.950 -2.206 21.353 1.00 64.62 318 PHE A C 1
ATOM 2654 O O . PHE A 1 318 ? -25.154 -1.003 21.235 1.00 64.62 318 PHE A O 1
ATOM 2661 N N . TYR A 1 319 ? -23.819 -2.667 21.885 1.00 62.34 319 TYR A N 1
ATOM 2662 C CA . TYR A 1 319 ? -22.793 -1.783 22.446 1.00 62.34 319 TYR A CA 1
ATOM 2663 C C . TYR A 1 319 ? -22.213 -0.822 21.404 1.00 62.34 319 TYR A C 1
ATOM 2665 O O . TYR A 1 319 ? -22.147 0.375 21.658 1.00 62.34 319 TYR A O 1
ATOM 2673 N N . LEU A 1 320 ? -21.922 -1.307 20.194 1.00 61.41 320 LEU A N 1
ATOM 2674 C CA . LEU A 1 320 ? -21.476 -0.480 19.067 1.00 61.41 320 LEU A CA 1
ATOM 2675 C C . LEU A 1 320 ? -22.484 0.607 18.665 1.00 61.41 320 LEU A C 1
ATOM 2677 O O . LEU A 1 320 ? -22.090 1.656 18.162 1.00 61.41 320 LEU A O 1
ATOM 2681 N N . LYS A 1 321 ? -23.783 0.355 18.858 1.00 61.66 321 LYS A N 1
ATOM 2682 C CA . LYS A 1 321 ? -24.860 1.294 18.521 1.00 61.66 321 LYS A CA 1
ATOM 2683 C C . LYS A 1 321 ? -25.075 2.360 19.598 1.00 61.66 321 LYS A C 1
ATOM 2685 O O . LYS A 1 321 ? -25.472 3.474 19.269 1.00 61.66 321 LYS A O 1
ATOM 2690 N N . TYR A 1 322 ? -24.863 2.012 20.867 1.00 56.62 322 TYR A N 1
ATOM 2691 C CA . TYR A 1 322 ? -25.187 2.876 22.009 1.00 56.62 322 TYR A CA 1
ATOM 2692 C C . TYR A 1 322 ? -23.970 3.534 22.659 1.00 56.62 322 TYR A C 1
ATOM 2694 O O . TYR A 1 322 ? -24.135 4.479 23.432 1.00 56.62 322 TYR A O 1
ATOM 2702 N N . GLU A 1 323 ? -22.756 3.087 22.349 1.00 57.41 323 GLU A N 1
ATOM 2703 C CA . GLU A 1 323 ? -21.562 3.801 22.765 1.00 57.41 323 GLU A CA 1
ATOM 2704 C C . GLU A 1 323 ? -21.421 5.085 21.934 1.00 57.41 323 GLU A C 1
ATOM 2706 O O . GLU A 1 323 ? -21.439 5.033 20.700 1.00 57.41 323 GLU A O 1
ATOM 2711 N N . PRO A 1 324 ? -21.350 6.267 22.572 1.00 52.16 324 PRO A N 1
ATOM 2712 C CA . PRO A 1 324 ? -21.369 7.522 21.844 1.00 52.16 324 PRO A CA 1
ATOM 2713 C C . PRO A 1 324 ? -20.176 7.589 20.896 1.00 52.16 324 PRO A C 1
ATOM 2715 O O . PRO A 1 324 ? -19.029 7.406 21.308 1.00 52.16 324 PRO A O 1
ATOM 2718 N N . THR A 1 325 ? -20.456 7.901 19.629 1.00 49.12 325 THR A N 1
ATOM 2719 C CA . THR A 1 325 ? -19.425 8.084 18.610 1.00 49.12 325 THR A CA 1
ATOM 2720 C C . THR A 1 325 ? -18.385 9.079 19.136 1.00 49.12 325 THR A C 1
ATOM 2722 O O . THR A 1 325 ? -18.773 10.162 19.599 1.00 49.12 325 THR A O 1
ATOM 2725 N N . PRO A 1 326 ? -17.086 8.745 19.098 1.00 42.91 326 PRO A N 1
ATOM 2726 C CA . PRO A 1 326 ? -16.031 9.634 19.567 1.00 42.91 326 PRO A CA 1
ATOM 2727 C C . PRO A 1 326 ? -16.166 11.012 18.929 1.00 42.91 326 PRO A C 1
ATOM 2729 O O . PRO A 1 326 ? -16.442 11.104 17.734 1.00 42.91 326 PRO A O 1
ATOM 2732 N N . GLU A 1 327 ? -15.943 12.089 19.683 1.00 41.38 327 GLU A N 1
ATOM 2733 C CA . GLU A 1 327 ? -16.120 13.453 19.155 1.00 41.38 327 GLU A CA 1
ATOM 2734 C C . GLU A 1 327 ? -15.283 13.732 17.899 1.00 41.38 327 GLU A C 1
ATOM 2736 O O . GLU A 1 327 ? -15.704 14.491 17.031 1.00 41.38 327 GLU A O 1
ATOM 2741 N N . VAL A 1 328 ? -14.150 13.041 17.751 1.00 37.53 328 VAL A N 1
ATOM 2742 C CA . VAL A 1 328 ? -13.271 13.106 16.573 1.00 37.53 328 VAL A CA 1
ATOM 2743 C C . VAL A 1 328 ? -13.968 12.606 15.293 1.00 37.53 328 VAL A C 1
ATOM 2745 O O . VAL A 1 328 ? -13.716 13.135 14.214 1.00 37.53 328 VAL A O 1
ATOM 2748 N N . PHE A 1 329 ? -14.898 11.651 15.408 1.00 36.09 329 PHE A N 1
ATOM 2749 C CA . PHE A 1 329 ? -15.694 11.105 14.299 1.00 36.09 329 PHE A CA 1
ATOM 2750 C C . PHE A 1 329 ? -17.097 11.732 14.187 1.00 36.09 329 PHE A C 1
ATOM 2752 O O . PHE A 1 329 ? -17.799 11.477 13.213 1.00 36.09 329 PHE A O 1
ATOM 2759 N N . LYS A 1 330 ? -17.511 12.587 15.139 1.00 42.97 330 LYS A N 1
ATOM 2760 C CA . LYS A 1 330 ? -18.785 13.339 15.081 1.00 42.97 330 LYS A CA 1
ATOM 2761 C C . LYS A 1 330 ? -18.777 14.489 14.071 1.00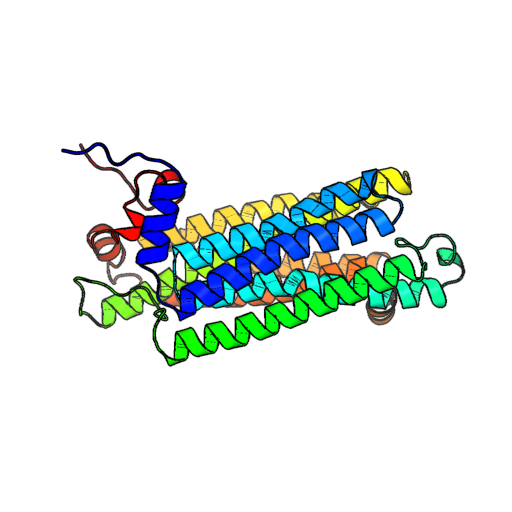 42.97 330 LYS A C 1
ATOM 2763 O O . LYS A 1 330 ? -19.797 15.161 13.903 1.00 42.97 330 LYS A O 1
ATOM 2768 N N . ASN A 1 331 ? -17.648 14.743 13.410 1.00 38.44 331 ASN A N 1
ATOM 2769 C CA . ASN A 1 331 ? -17.564 15.797 12.413 1.00 38.44 331 ASN A CA 1
ATOM 2770 C C . ASN A 1 331 ? -18.489 15.447 11.235 1.00 38.44 331 ASN A C 1
ATOM 2772 O O . ASN A 1 331 ? -18.266 14.460 10.532 1.00 38.44 331 ASN A O 1
ATOM 2776 N N . ARG A 1 332 ? -19.545 16.251 11.037 1.00 38.53 332 ARG A N 1
ATOM 2777 C CA . ARG A 1 332 ? -20.704 15.956 10.163 1.00 38.53 332 ARG A CA 1
ATOM 2778 C C . ARG A 1 332 ? -20.357 15.667 8.695 1.00 38.53 332 ARG A C 1
ATOM 2780 O O . ARG A 1 332 ? -21.200 15.155 7.970 1.00 38.53 332 ARG A O 1
ATOM 2787 N N . ASN A 1 333 ? -19.122 15.934 8.274 1.00 34.28 333 ASN A N 1
ATOM 2788 C CA . ASN A 1 333 ? -18.658 15.731 6.902 1.00 34.28 333 ASN A CA 1
ATOM 2789 C C . ASN A 1 333 ? -17.943 14.383 6.685 1.00 34.28 333 ASN A C 1
ATOM 2791 O O . ASN A 1 333 ? -17.866 13.921 5.553 1.00 34.28 333 ASN A O 1
ATOM 2795 N N . PHE A 1 334 ? -17.453 13.725 7.744 1.00 30.56 334 PHE A N 1
ATOM 2796 C CA . PHE A 1 334 ? -16.796 12.406 7.657 1.00 30.56 334 PHE A CA 1
ATOM 2797 C C . PHE A 1 334 ? -17.797 11.240 7.701 1.00 30.56 334 PHE A C 1
ATOM 2799 O O . PHE A 1 334 ? -17.494 10.117 7.297 1.00 30.56 334 PHE A O 1
ATOM 2806 N N . LEU A 1 335 ? -19.010 11.531 8.173 1.00 29.67 335 LEU A N 1
ATOM 2807 C CA . LEU A 1 335 ? -20.093 10.578 8.394 1.00 29.67 335 LEU A CA 1
ATOM 2808 C C . LEU A 1 335 ? -20.614 9.918 7.103 1.00 29.67 335 LEU A C 1
ATOM 2810 O O . LEU A 1 335 ? -21.199 8.846 7.165 1.00 29.67 335 LEU A O 1
ATOM 2814 N N . TYR A 1 336 ? -20.374 10.525 5.937 1.00 31.92 336 TYR A N 1
ATOM 2815 C CA . TYR A 1 336 ? -20.818 9.992 4.643 1.00 31.92 336 TYR A CA 1
ATOM 2816 C C . TYR A 1 336 ? -19.940 8.853 4.101 1.00 31.92 336 TYR A C 1
ATOM 2818 O O . TYR A 1 336 ? -20.341 8.170 3.164 1.00 31.92 336 TYR A O 1
ATOM 2826 N N . LEU A 1 337 ? -18.754 8.632 4.680 1.00 28.91 337 LEU A N 1
ATOM 2827 C CA . LEU A 1 337 ? -17.798 7.605 4.238 1.00 28.91 337 LEU A CA 1
ATOM 2828 C C . LEU A 1 337 ? -17.723 6.391 5.175 1.00 28.91 337 LEU A C 1
ATOM 2830 O O . LEU A 1 337 ? -17.069 5.402 4.848 1.00 28.91 337 LEU A O 1
ATOM 2834 N N . LEU A 1 338 ? -18.408 6.437 6.319 1.00 32.03 338 LEU A N 1
ATOM 2835 C CA . LEU A 1 338 ? -18.489 5.337 7.274 1.00 32.03 338 LEU A CA 1
ATOM 2836 C C . LEU A 1 338 ? -19.953 4.885 7.394 1.00 32.03 338 LEU A C 1
ATOM 2838 O O . LEU A 1 338 ? -20.793 5.687 7.793 1.00 32.03 338 LEU A O 1
ATOM 2842 N N . PRO A 1 339 ? -20.289 3.608 7.133 1.00 32.56 339 PRO A N 1
ATOM 2843 C CA . PRO A 1 339 ? -21.669 3.100 7.165 1.00 32.56 339 PRO A CA 1
ATOM 2844 C C . PRO A 1 339 ? -22.255 2.981 8.591 1.00 32.56 339 PRO A C 1
ATOM 2846 O O . PRO A 1 339 ? -23.184 2.211 8.825 1.00 32.56 339 PRO A O 1
ATOM 2849 N N . PHE A 1 340 ? -21.692 3.702 9.562 1.00 37.72 340 PHE A N 1
ATOM 2850 C CA . PHE A 1 340 ? -22.017 3.611 10.986 1.00 37.72 340 PHE A CA 1
ATOM 2851 C C . PHE A 1 340 ? -22.962 4.704 11.481 1.00 37.72 340 PHE A C 1
ATOM 2853 O O . PHE A 1 340 ? -23.382 4.654 12.633 1.00 37.72 340 PHE A O 1
ATOM 2860 N N . ALA A 1 341 ? -23.334 5.659 10.632 1.00 34.50 341 ALA A N 1
ATOM 2861 C CA . ALA A 1 341 ? -24.354 6.636 10.970 1.00 34.50 341 ALA A CA 1
ATOM 2862 C C . ALA A 1 341 ? -25.664 6.331 10.252 1.00 34.50 341 ALA A C 1
ATOM 2864 O O . ALA A 1 341 ? -25.969 6.909 9.213 1.00 34.50 341 ALA A O 1
ATOM 2865 N N . ASP A 1 342 ? -26.461 5.447 10.846 1.00 35.50 342 ASP A N 1
ATOM 2866 C CA . ASP A 1 342 ? -27.905 5.592 10.695 1.00 35.50 342 ASP A CA 1
ATOM 2867 C C . ASP A 1 342 ? -28.316 6.811 11.533 1.00 35.50 342 ASP A C 1
ATOM 2869 O O . ASP A 1 342 ? -28.394 6.750 12.763 1.00 35.50 342 ASP A O 1
ATOM 2873 N N . ASP A 1 343 ? -28.533 7.944 10.863 1.00 36.81 343 ASP A N 1
ATOM 2874 C CA . ASP A 1 343 ? -29.199 9.108 11.446 1.00 36.81 343 ASP A CA 1
ATOM 2875 C C . ASP A 1 343 ? -30.677 8.757 11.661 1.00 36.81 343 ASP A C 1
ATOM 2877 O O . ASP A 1 343 ? -31.544 9.030 10.832 1.00 36.81 343 ASP A O 1
ATOM 2881 N N . HIS A 1 344 ? -30.980 8.100 12.779 1.00 33.22 344 HIS A N 1
ATOM 2882 C CA . HIS A 1 344 ? -32.351 7.979 13.256 1.00 33.22 344 HIS A CA 1
ATOM 2883 C C . HIS A 1 344 ? -32.684 9.147 14.183 1.00 33.22 344 HIS A C 1
ATOM 2885 O O . HIS A 1 344 ? -32.868 8.995 15.387 1.00 33.22 344 HIS A O 1
ATOM 2891 N N . ARG A 1 345 ? -32.832 10.328 13.575 1.00 29.98 345 ARG A N 1
ATOM 2892 C CA . ARG A 1 345 ? -33.923 11.235 13.940 1.00 29.98 345 ARG A CA 1
ATOM 2893 C C . ARG A 1 345 ? -35.138 10.937 13.062 1.00 29.98 345 ARG A C 1
ATOM 2895 O O . ARG A 1 345 ? -35.352 11.571 12.031 1.00 29.98 345 ARG A O 1
ATOM 2902 N N . ARG A 1 346 ? -35.932 9.963 13.502 1.00 30.73 346 ARG A N 1
ATOM 2903 C CA . ARG A 1 346 ? -37.395 10.014 13.435 1.00 30.73 346 ARG A CA 1
ATOM 2904 C C . ARG A 1 346 ? -37.952 9.536 14.758 1.00 30.73 346 ARG A C 1
ATOM 2906 O O . ARG A 1 346 ? -37.449 8.495 15.232 1.00 30.73 346 ARG A O 1
#

pLDDT: mean 72.36, std 15.5, range [28.91, 95.19]

Sequence (346 aa):
MEKENDSFQSIFRSYHNRISIIEKIFLYAFLIEIIVYAILFLAFLVSTGKFSVNCISLIFVLFPAISGTIMFSSQTILHGLAFLSVNIDPIIIGVSLLYTQNNACSEIPEIQDACYFPKTTIFYTFAVLLLFFLVLFTVFYCIILYYIWKRRVWPLRYRYQYSKNEEIIEMDSVYQLQFPIFHAKMMIIGIWITHYLINIWGINFLLGKPDDLQYINLAVPLNLFTLFYAFLMLKGVRDEKKYMIYIVYFGNICQSVMLYRTTTEFCYEKKVNLQYCFRYDAFFNLLFGLSVMAWILLILSSWNTMRCHGNFGKNLGFYLKYEPTPEVFKNRNFLYLLPFADDHRR

Foldseek 3Di:
DDDPPPDPVSVVVVLVVPADPLVVVVVVLLVVLLVVLLVLVLQLCVQQVPNVLCVLVSVLSVLLVVLVVVCSLQQALLSLVLSLLSLCLVLLLLCLQVQQLVLQLVPPPVCVVVRSGDPDPSNVVSSVVSNVSSVVSSVVSVVSSVVCVVVVVHHNDDDFPPDPPVVLRVLCSLVRSLVSLLSNLVSLLSVLVSLLSSCCSVCCVPPVDPPVNPLSVVVNVLSVVVNVLSVLLNVCLLVVPVVSLVVNVVSLVVVLVSLVCSLVCVQCVVVDDPVNCSRHPSVSSSSVVSSVSSNVSSVSSNVSSVSSNVCRPVNSSVVLLPRDDPPSCVPVVNPVVDPSDPPPPD